Protein AF-A0A1E7NG57-F1 (afdb_monomer_lite)

Organism: Kitasatospora aureofaciens (NCBI:txid1894)

Radius of gyration: 32.43 Å; chains: 1; bounding box: 89×63×82 Å

pLDDT: mean 74.02, std 27.01, range [27.11, 98.56]

Secondary structure (DSSP, 8-state):
-PPPPPPHHHHHHHHHHHHHHH-HHHHHHTT--TT--PPPP-SHHHHHHHHHHHHHHHHHHHSSPPPS-HHHHHHHHHHHHHHHHHHHHHHTT-GGG---SSS-HHHHHHHGGGSS--SSHHHHHHHHHHHHTHHHHHHHHHHHHHHHHHTT-PPP-PPPPP--TT-PPP------------------PPP--------TT-PPPPPPP---------PPPPPPPPPPP---------------

Structure (mmCIF, N/CA/C/O backbone):
data_AF-A0A1E7NG57-F1
#
_entry.id   AF-A0A1E7NG57-F1
#
loop_
_atom_site.group_PDB
_atom_site.id
_atom_site.type_symbol
_atom_site.label_atom_id
_atom_site.label_alt_id
_atom_site.label_comp_id
_atom_site.label_asym_id
_atom_site.label_entity_id
_atom_site.label_seq_id
_atom_site.pdbx_PDB_ins_code
_atom_site.Cartn_x
_atom_site.Cartn_y
_atom_site.Cartn_z
_atom_site.occupancy
_atom_site.B_iso_or_equiv
_atom_site.auth_seq_id
_atom_site.auth_comp_id
_atom_site.auth_asym_id
_atom_site.auth_atom_id
_atom_site.pdbx_PDB_model_num
ATOM 1 N N . MET A 1 1 ? 17.136 -19.757 23.254 1.00 36.84 1 MET A N 1
ATOM 2 C CA . MET A 1 1 ? 17.395 -18.359 23.660 1.00 36.84 1 MET A CA 1
ATOM 3 C C . MET A 1 1 ? 16.050 -17.693 23.883 1.00 36.84 1 MET A C 1
ATOM 5 O O . MET A 1 1 ? 15.172 -17.974 23.075 1.00 36.84 1 MET A O 1
ATOM 9 N N . PRO A 1 2 ? 15.851 -16.876 24.930 1.00 46.53 2 PRO A N 1
ATOM 10 C CA . PRO A 1 2 ? 14.725 -15.948 24.941 1.00 46.53 2 PRO A CA 1
ATOM 11 C C . PRO A 1 2 ? 14.907 -14.962 23.779 1.00 46.53 2 PRO A C 1
ATOM 13 O O . PRO A 1 2 ? 16.015 -14.471 23.562 1.00 46.53 2 PRO A O 1
ATOM 16 N N . GLU A 1 3 ? 13.855 -14.721 23.003 1.00 55.44 3 GLU A N 1
ATOM 17 C CA . GLU A 1 3 ? 13.887 -13.723 21.935 1.00 55.44 3 GLU A CA 1
ATOM 18 C C . GLU A 1 3 ? 13.719 -12.335 22.564 1.00 55.44 3 GLU A C 1
ATOM 20 O O . GLU A 1 3 ? 12.750 -12.087 23.283 1.00 55.44 3 GLU A O 1
ATOM 25 N N . THR A 1 4 ? 14.692 -11.445 22.359 1.00 61.69 4 THR A N 1
ATOM 26 C CA . THR A 1 4 ? 14.635 -10.082 22.902 1.00 61.69 4 THR A CA 1
ATOM 27 C C . THR A 1 4 ? 13.437 -9.347 22.290 1.00 61.69 4 THR A C 1
ATOM 29 O O . THR A 1 4 ? 13.354 -9.294 21.059 1.00 61.69 4 THR A O 1
ATOM 32 N N . PRO A 1 5 ? 12.527 -8.754 23.089 1.00 72.00 5 PRO A N 1
ATOM 33 C CA . PRO A 1 5 ? 11.395 -8.011 22.547 1.00 72.00 5 PRO A CA 1
ATOM 34 C C . PRO A 1 5 ? 11.899 -6.866 21.662 1.00 72.00 5 PRO A C 1
ATOM 36 O O . PRO A 1 5 ? 12.771 -6.089 22.056 1.00 72.00 5 PRO A O 1
ATOM 39 N N . LYS A 1 6 ? 11.371 -6.790 20.437 1.00 86.44 6 LYS A N 1
ATOM 40 C CA . LYS A 1 6 ? 11.762 -5.779 19.448 1.00 86.44 6 LYS A CA 1
ATOM 41 C C . LYS A 1 6 ? 11.288 -4.406 19.911 1.00 86.44 6 LYS A C 1
ATOM 43 O O . LYS A 1 6 ? 10.140 -4.270 20.314 1.00 86.44 6 LYS A O 1
ATOM 48 N N . SER A 1 7 ? 12.135 -3.382 19.821 1.00 92.62 7 SER A N 1
ATOM 49 C CA . SER A 1 7 ? 11.694 -2.022 20.144 1.00 92.62 7 SER A CA 1
ATOM 50 C C . SER A 1 7 ? 10.698 -1.490 19.094 1.00 92.62 7 SER A C 1
ATOM 52 O O . SER A 1 7 ? 10.723 -1.950 17.945 1.00 92.62 7 SER A O 1
ATOM 54 N N . PRO A 1 8 ? 9.834 -0.518 19.440 1.00 94.56 8 PRO A N 1
ATOM 55 C CA . PRO A 1 8 ? 8.922 0.129 18.495 1.00 94.56 8 PRO A CA 1
ATOM 56 C C . PRO A 1 8 ? 9.577 0.592 17.183 1.00 94.56 8 PRO A C 1
ATOM 58 O O . PRO A 1 8 ? 9.036 0.311 16.112 1.00 94.56 8 PRO A O 1
ATOM 61 N N . ARG A 1 9 ? 10.771 1.203 17.231 1.00 95.00 9 ARG A N 1
ATOM 62 C CA . ARG A 1 9 ? 11.556 1.555 16.031 1.00 95.00 9 ARG A CA 1
ATOM 63 C C . ARG A 1 9 ? 11.904 0.328 15.190 1.00 95.00 9 ARG A C 1
ATOM 65 O O . ARG A 1 9 ? 11.706 0.351 13.979 1.00 95.00 9 ARG A O 1
ATOM 72 N N . ARG A 1 10 ? 12.340 -0.777 15.806 1.00 95.38 10 ARG A N 1
ATOM 73 C CA . ARG A 1 10 ? 12.642 -2.016 15.066 1.00 95.38 10 ARG A CA 1
ATOM 74 C C . ARG A 1 10 ? 11.394 -2.647 14.439 1.00 95.38 10 ARG A C 1
ATOM 76 O O . ARG A 1 10 ? 11.483 -3.240 13.367 1.00 95.38 10 ARG A O 1
ATOM 83 N N . ILE A 1 11 ? 10.233 -2.503 15.076 1.00 96.31 11 ILE A N 1
ATOM 84 C CA . ILE A 1 11 ? 8.942 -2.935 14.517 1.00 96.31 11 ILE A CA 1
ATOM 85 C C . ILE A 1 11 ? 8.537 -2.050 13.329 1.00 96.31 11 ILE A C 1
ATOM 87 O O . ILE A 1 11 ? 8.014 -2.573 12.344 1.00 96.31 11 ILE A O 1
ATOM 91 N N . ALA A 1 12 ? 8.833 -0.746 13.374 1.00 96.69 12 ALA A N 1
ATOM 92 C CA . ALA A 1 12 ? 8.658 0.157 12.238 1.00 96.69 12 ALA A CA 1
ATOM 93 C C . ALA A 1 12 ? 9.575 -0.218 11.053 1.00 96.69 12 ALA A C 1
ATOM 95 O O . ALA A 1 12 ? 9.091 -0.299 9.923 1.00 96.69 12 ALA A O 1
ATOM 96 N N . ASP A 1 13 ? 10.853 -0.540 11.299 1.00 96.25 13 ASP A N 1
ATOM 97 C CA . ASP A 1 13 ? 11.772 -1.050 10.265 1.00 96.25 13 ASP A CA 1
ATOM 98 C C . ASP A 1 13 ? 11.229 -2.339 9.618 1.00 96.25 13 ASP A C 1
ATOM 100 O O . ASP A 1 13 ? 11.077 -2.426 8.398 1.00 96.25 13 ASP A O 1
ATOM 104 N N . ASP A 1 14 ? 10.887 -3.341 10.442 1.00 96.50 14 ASP A N 1
ATOM 105 C CA . ASP A 1 14 ? 10.343 -4.632 9.993 1.00 96.50 14 ASP A CA 1
ATOM 106 C C . ASP A 1 14 ? 9.002 -4.468 9.248 1.00 96.50 14 ASP A C 1
ATOM 108 O O . ASP A 1 14 ? 8.642 -5.293 8.404 1.00 96.50 14 ASP A O 1
ATOM 112 N N . HIS A 1 15 ? 8.227 -3.425 9.554 1.00 97.38 15 HIS A N 1
ATOM 113 C CA . HIS A 1 15 ? 7.019 -3.061 8.815 1.00 97.38 15 HIS A CA 1
ATOM 114 C C . HIS A 1 15 ? 7.346 -2.486 7.431 1.00 97.38 15 HIS A C 1
ATOM 116 O O . HIS A 1 15 ? 6.813 -2.980 6.438 1.00 97.38 15 HIS A O 1
ATOM 122 N N . VAL A 1 16 ? 8.260 -1.512 7.333 1.00 96.75 16 VAL A N 1
ATOM 123 C CA . VAL A 1 16 ? 8.662 -0.916 6.045 1.00 96.75 16 VAL A CA 1
ATOM 124 C C . VAL A 1 16 ? 9.247 -1.972 5.101 1.00 96.75 16 VAL A C 1
ATOM 126 O O . VAL A 1 16 ? 8.903 -1.979 3.919 1.00 96.75 16 VAL A O 1
ATOM 129 N N . VAL A 1 17 ? 10.049 -2.914 5.613 1.00 96.19 17 VAL A N 1
ATOM 130 C CA . VAL A 1 17 ? 10.576 -4.044 4.822 1.00 96.19 17 VAL A CA 1
ATOM 131 C C . VAL A 1 17 ? 9.444 -4.929 4.278 1.00 96.19 17 VAL A C 1
ATOM 133 O O . VAL A 1 17 ? 9.443 -5.259 3.091 1.00 96.19 17 VAL A O 1
ATOM 136 N N . ARG A 1 18 ? 8.444 -5.277 5.102 1.00 97.19 18 ARG A N 1
ATOM 137 C CA . ARG A 1 18 ? 7.284 -6.080 4.662 1.00 97.19 18 ARG A CA 1
ATOM 138 C C . ARG A 1 18 ? 6.418 -5.346 3.633 1.00 97.19 18 ARG A C 1
ATOM 140 O O . ARG A 1 18 ? 6.010 -5.954 2.647 1.00 97.19 18 ARG A O 1
ATOM 147 N N . VAL A 1 19 ? 6.187 -4.044 3.809 1.00 97.06 19 VAL A N 1
ATOM 148 C CA . VAL A 1 19 ? 5.445 -3.225 2.835 1.00 97.06 19 VAL A CA 1
ATOM 149 C C . VAL A 1 19 ? 6.212 -3.093 1.515 1.00 97.06 19 VAL A C 1
ATOM 151 O O . VAL A 1 19 ? 5.601 -3.204 0.456 1.00 97.06 19 VAL A O 1
ATOM 154 N N . ALA A 1 20 ? 7.537 -2.919 1.539 1.00 95.88 20 ALA A N 1
ATOM 155 C CA . ALA A 1 20 ? 8.352 -2.869 0.321 1.00 95.88 20 ALA A CA 1
ATOM 156 C C . ALA A 1 20 ? 8.339 -4.200 -0.455 1.00 95.88 20 ALA A C 1
ATOM 158 O O . ALA A 1 20 ? 8.288 -4.191 -1.684 1.00 95.88 20 ALA A O 1
ATOM 159 N N . ALA A 1 21 ? 8.311 -5.342 0.241 1.00 95.12 21 ALA A N 1
ATOM 160 C CA . ALA A 1 21 ? 8.184 -6.652 -0.396 1.00 95.12 21 ALA A CA 1
ATOM 161 C C . ALA A 1 21 ? 6.841 -6.833 -1.142 1.00 95.12 21 ALA A C 1
ATOM 163 O O . ALA A 1 21 ? 6.819 -7.472 -2.200 1.00 95.12 21 ALA A O 1
ATOM 164 N N . LEU A 1 22 ? 5.745 -6.254 -0.624 1.00 95.75 22 LEU A N 1
ATOM 165 C CA . LEU A 1 22 ? 4.392 -6.339 -1.200 1.00 95.75 22 LEU A CA 1
ATOM 166 C C . LEU A 1 22 ? 4.051 -5.237 -2.222 1.00 95.75 22 LEU A C 1
ATOM 168 O O . LEU A 1 22 ? 3.327 -5.514 -3.176 1.00 95.75 22 LEU A O 1
ATOM 172 N N . ASP A 1 23 ? 4.551 -4.007 -2.056 1.00 94.50 23 ASP A N 1
ATOM 173 C CA . ASP A 1 23 ? 4.327 -2.877 -2.974 1.00 94.50 23 ASP A CA 1
ATOM 174 C C . ASP A 1 23 ? 5.617 -2.520 -3.745 1.00 94.50 23 ASP A C 1
ATOM 176 O O . ASP A 1 23 ? 6.396 -1.668 -3.297 1.00 94.50 23 ASP A O 1
ATOM 180 N N . PRO A 1 24 ? 5.821 -3.087 -4.953 1.00 93.19 24 PRO A N 1
ATOM 181 C CA . PRO A 1 24 ? 6.915 -2.744 -5.859 1.00 93.19 24 PRO A CA 1
ATOM 182 C C . PRO A 1 24 ? 7.071 -1.253 -6.182 1.00 93.19 24 PRO A C 1
ATOM 184 O O . PRO A 1 24 ? 8.156 -0.855 -6.598 1.00 93.19 24 PRO A O 1
ATOM 187 N N . ALA A 1 25 ? 6.034 -0.415 -6.042 1.00 92.00 25 ALA A N 1
ATOM 188 C CA . ALA A 1 25 ? 6.168 1.035 -6.224 1.00 92.00 25 ALA A CA 1
ATOM 189 C C . ALA A 1 25 ? 6.690 1.730 -4.956 1.00 92.00 25 ALA A C 1
ATOM 191 O O . ALA A 1 25 ? 7.335 2.776 -5.049 1.00 92.00 25 ALA A O 1
ATOM 192 N N . THR A 1 26 ? 6.465 1.144 -3.778 1.00 93.31 26 THR A N 1
ATOM 193 C CA . THR A 1 26 ? 7.124 1.559 -2.534 1.00 93.31 26 THR A CA 1
ATOM 194 C C . THR A 1 26 ? 8.565 1.054 -2.472 1.00 93.31 26 THR A C 1
ATOM 196 O O . THR A 1 26 ? 9.425 1.838 -2.085 1.00 93.31 26 THR A O 1
ATOM 199 N N . SER A 1 27 ? 8.863 -0.158 -2.960 1.00 94.56 27 SER A N 1
ATOM 200 C CA . SER A 1 27 ? 10.248 -0.637 -3.118 1.00 94.56 27 SER A CA 1
ATOM 201 C C . SER A 1 27 ? 11.085 0.329 -3.968 1.00 94.56 27 SER A C 1
ATOM 203 O O . SER A 1 27 ? 12.045 0.916 -3.469 1.00 94.56 27 SER A O 1
ATOM 205 N N . THR A 1 28 ? 10.660 0.609 -5.209 1.00 93.12 28 THR A N 1
ATOM 206 C CA . THR A 1 28 ? 11.375 1.536 -6.109 1.00 93.12 28 THR A CA 1
ATOM 207 C C . THR A 1 28 ? 11.500 2.947 -5.524 1.00 93.12 28 THR A C 1
ATOM 209 O O . THR A 1 28 ? 12.560 3.558 -5.624 1.00 93.12 28 THR A O 1
ATOM 212 N N . ARG A 1 29 ? 10.462 3.461 -4.847 1.00 90.75 29 ARG A N 1
ATOM 213 C CA . ARG A 1 29 ? 10.487 4.777 -4.175 1.00 90.75 29 ARG A CA 1
ATOM 214 C C . ARG A 1 29 ? 11.495 4.859 -3.018 1.00 90.75 29 ARG A C 1
ATOM 216 O O . ARG A 1 29 ? 11.929 5.957 -2.684 1.00 90.75 29 ARG A O 1
ATOM 223 N N . LEU A 1 30 ? 11.849 3.729 -2.409 1.00 93.31 30 LEU A N 1
ATOM 224 C CA . LEU A 1 30 ? 12.870 3.621 -1.361 1.00 93.31 30 LEU A CA 1
ATOM 225 C C . LEU A 1 30 ? 14.264 3.263 -1.916 1.00 93.31 30 LEU A C 1
ATOM 227 O O . LEU A 1 30 ? 15.195 3.091 -1.136 1.00 93.31 30 LEU A O 1
ATOM 231 N N . GLY A 1 31 ? 14.420 3.131 -3.240 1.00 92.06 31 GLY A N 1
ATOM 232 C CA . GLY A 1 31 ? 15.659 2.655 -3.867 1.00 92.06 31 GLY A CA 1
ATOM 233 C C . GLY A 1 31 ? 15.932 1.159 -3.658 1.00 92.06 31 GLY A C 1
ATOM 234 O O . GLY A 1 31 ? 17.041 0.697 -3.912 1.00 92.06 31 GLY A O 1
ATOM 235 N N . LEU A 1 32 ? 14.936 0.401 -3.190 1.00 91.31 32 LEU A N 1
ATOM 236 C CA . LEU A 1 32 ? 15.030 -1.034 -2.938 1.00 91.31 32 LEU A CA 1
ATOM 237 C C . LEU A 1 32 ? 14.636 -1.815 -4.196 1.00 91.31 32 LEU A C 1
ATOM 239 O O . LEU A 1 32 ? 13.636 -1.488 -4.842 1.00 91.31 32 LEU A O 1
ATOM 243 N N . HIS A 1 33 ? 15.390 -2.871 -4.500 1.00 87.56 33 HIS A N 1
ATOM 244 C CA . HIS A 1 33 ? 15.164 -3.773 -5.635 1.00 87.56 33 HIS A CA 1
ATOM 245 C C . HIS A 1 3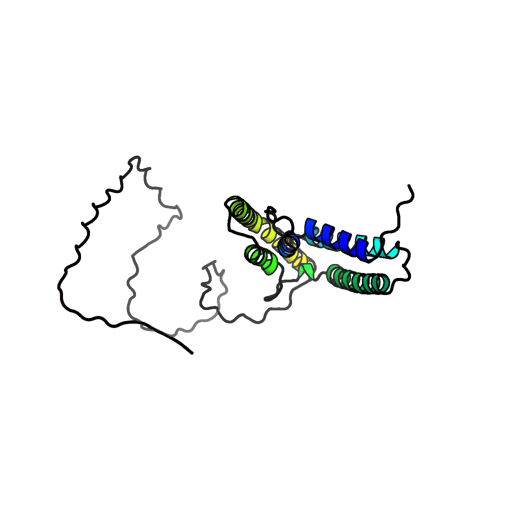3 ? 14.964 -3.044 -6.982 1.00 87.56 33 HIS A C 1
ATOM 247 O O . HIS A 1 33 ? 13.883 -3.120 -7.576 1.00 87.56 33 HIS A O 1
ATOM 253 N N . PRO A 1 34 ? 15.976 -2.306 -7.488 1.00 84.88 34 PRO A N 1
ATOM 254 C CA . PRO A 1 34 ? 15.920 -1.683 -8.817 1.00 84.88 34 PRO A CA 1
ATOM 255 C C . PRO A 1 34 ? 15.693 -2.695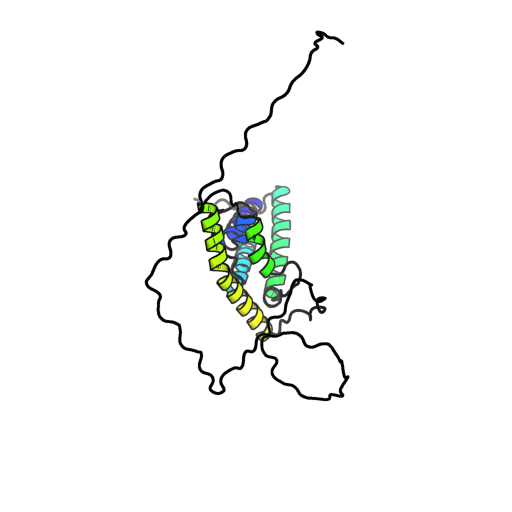 -9.958 1.00 84.88 34 PRO A C 1
ATOM 257 O O . PRO A 1 34 ? 15.213 -2.312 -11.023 1.00 84.88 34 PRO A O 1
ATOM 260 N N . GLU A 1 35 ? 16.010 -3.971 -9.729 1.00 89.69 35 GLU A N 1
ATOM 261 C CA . GLU A 1 35 ? 15.763 -5.107 -10.619 1.00 89.69 35 GLU A CA 1
ATOM 262 C C . GLU A 1 35 ? 14.310 -5.622 -10.626 1.00 89.69 35 GLU A C 1
ATOM 264 O O . GLU A 1 35 ? 13.958 -6.404 -11.507 1.00 89.69 35 GLU A O 1
ATOM 269 N N . ASP A 1 36 ? 13.464 -5.210 -9.673 1.00 91.56 36 ASP A N 1
ATOM 270 C CA . ASP A 1 36 ? 12.084 -5.698 -9.562 1.00 91.56 36 ASP A CA 1
ATOM 271 C C . ASP A 1 36 ? 11.254 -5.278 -10.790 1.00 91.56 36 ASP A C 1
ATOM 273 O O . ASP A 1 36 ? 11.111 -4.087 -11.097 1.00 91.56 36 ASP A O 1
ATOM 277 N N . ASP A 1 37 ? 10.679 -6.255 -11.492 1.00 94.50 37 ASP A N 1
ATOM 278 C CA . ASP A 1 37 ? 9.828 -6.040 -12.664 1.00 94.50 37 ASP A CA 1
ATOM 279 C C . ASP A 1 37 ? 8.323 -6.141 -12.344 1.00 94.50 37 ASP A C 1
ATOM 281 O O . ASP A 1 37 ? 7.481 -5.943 -13.221 1.00 94.50 37 ASP A O 1
ATOM 285 N N . ARG A 1 38 ? 7.942 -6.383 -11.084 1.00 95.75 38 ARG A N 1
ATOM 286 C CA . ARG A 1 38 ? 6.536 -6.487 -10.671 1.00 95.75 38 ARG A CA 1
ATOM 287 C C . ARG A 1 38 ? 5.822 -5.131 -10.718 1.00 95.75 38 ARG A C 1
ATOM 289 O O . ARG A 1 38 ? 6.398 -4.063 -10.492 1.00 95.75 38 ARG A O 1
ATOM 296 N N . GLN A 1 39 ? 4.512 -5.168 -10.941 1.00 95.81 39 GLN A N 1
ATOM 297 C CA . GLN A 1 39 ? 3.621 -4.035 -10.666 1.00 95.81 39 GLN A CA 1
ATOM 298 C C . GLN A 1 39 ? 2.982 -4.190 -9.277 1.00 95.81 39 GLN A C 1
ATOM 300 O O . GLN A 1 39 ? 2.855 -5.323 -8.812 1.00 95.81 39 GLN A O 1
ATOM 305 N N . PRO A 1 40 ? 2.557 -3.095 -8.615 1.00 94.88 40 PRO A N 1
ATOM 306 C CA . PRO A 1 40 ? 1.712 -3.183 -7.429 1.00 94.88 40 PRO A CA 1
ATOM 307 C C . PRO A 1 40 ? 0.448 -3.976 -7.742 1.00 94.88 40 PRO A C 1
ATOM 309 O O . PRO A 1 40 ? -0.225 -3.682 -8.736 1.00 94.88 40 PRO A O 1
ATOM 312 N N . ASP A 1 41 ? 0.117 -4.950 -6.897 1.00 96.69 41 ASP A N 1
ATOM 313 C CA . ASP A 1 41 ? -1.174 -5.611 -7.010 1.00 96.69 41 ASP A CA 1
ATOM 314 C C . ASP A 1 41 ? -2.283 -4.653 -6.558 1.00 96.69 41 ASP A C 1
ATOM 316 O O . ASP A 1 41 ? -2.180 -3.981 -5.531 1.00 96.69 41 ASP A O 1
ATOM 320 N N . LEU A 1 42 ? -3.323 -4.565 -7.381 1.00 97.00 42 LEU A N 1
ATOM 321 C CA . LEU A 1 42 ? -4.504 -3.732 -7.178 1.00 97.00 42 LEU A CA 1
ATOM 322 C C . LEU A 1 42 ? -5.789 -4.577 -7.098 1.00 97.00 42 LEU A C 1
ATOM 324 O O . LEU A 1 42 ? -6.888 -4.019 -7.170 1.00 97.00 42 LEU A O 1
ATOM 328 N N . SER A 1 43 ? -5.657 -5.905 -7.011 1.00 97.81 43 SER A N 1
ATOM 329 C CA . SER A 1 43 ? -6.727 -6.849 -6.678 1.00 97.81 43 SER A CA 1
ATOM 330 C C . SER A 1 43 ? -7.220 -6.662 -5.228 1.00 97.81 43 SER A C 1
ATOM 332 O O . SER A 1 43 ? -6.527 -6.020 -4.432 1.00 97.81 43 SER A O 1
ATOM 334 N N . PRO A 1 44 ? -8.386 -7.224 -4.848 1.00 97.50 44 PRO A N 1
ATOM 335 C CA . PRO A 1 44 ? -8.838 -7.221 -3.457 1.00 97.50 44 PRO A CA 1
ATOM 336 C C . PRO A 1 44 ? -7.818 -7.887 -2.523 1.00 97.50 44 PRO A C 1
ATOM 338 O O . PRO A 1 44 ? -7.503 -7.329 -1.474 1.00 97.50 44 PRO A O 1
ATOM 341 N N . ASP A 1 45 ? -7.233 -9.008 -2.956 1.00 97.75 45 ASP A N 1
ATOM 342 C CA . ASP A 1 45 ? -6.219 -9.769 -2.215 1.00 97.75 45 ASP A CA 1
ATOM 343 C C . ASP A 1 45 ? -4.936 -8.948 -1.995 1.00 97.75 45 ASP A C 1
ATOM 345 O O . ASP A 1 45 ? -4.346 -8.986 -0.917 1.00 97.75 45 ASP A O 1
ATOM 349 N N . GLY A 1 46 ? -4.529 -8.144 -2.984 1.00 97.25 46 GLY A N 1
ATOM 350 C CA . GLY A 1 46 ? -3.383 -7.235 -2.883 1.00 97.25 46 GLY A CA 1
ATOM 351 C C . GLY A 1 46 ? -3.589 -6.105 -1.868 1.00 97.25 46 GLY A C 1
ATOM 352 O O . GLY A 1 46 ? -2.653 -5.733 -1.156 1.00 97.25 46 GLY A O 1
ATOM 353 N N . PHE A 1 47 ? -4.817 -5.587 -1.745 1.00 97.56 47 PHE A N 1
ATOM 354 C CA . PHE A 1 47 ? -5.171 -4.645 -0.676 1.00 97.56 47 PHE A CA 1
ATOM 355 C C . PHE A 1 47 ? -5.245 -5.341 0.694 1.00 97.56 47 PHE A C 1
ATOM 357 O O . PHE A 1 47 ? -4.715 -4.813 1.671 1.00 97.56 47 PHE A O 1
ATOM 364 N N . GLU A 1 48 ? -5.838 -6.535 0.768 1.00 98.19 48 GLU A N 1
ATOM 365 C CA . GLU A 1 48 ? -5.939 -7.316 2.008 1.00 98.19 48 GLU A CA 1
ATOM 366 C C . GLU A 1 48 ? -4.562 -7.738 2.544 1.00 98.19 48 GLU A C 1
ATOM 368 O O . GLU A 1 48 ? -4.328 -7.672 3.747 1.00 98.19 48 GLU A O 1
ATOM 373 N N . ALA A 1 49 ? -3.607 -8.086 1.675 1.00 98.31 49 ALA A N 1
ATOM 374 C CA . ALA A 1 49 ? -2.239 -8.426 2.071 1.00 98.31 49 ALA A CA 1
ATOM 375 C C . ALA A 1 49 ? -1.496 -7.248 2.733 1.00 98.31 49 ALA A C 1
ATOM 377 O O . ALA A 1 49 ? -0.739 -7.445 3.687 1.00 98.31 49 ALA A O 1
ATOM 378 N N . LEU A 1 50 ? -1.727 -6.015 2.265 1.00 97.81 50 LEU A N 1
ATOM 379 C CA . LEU A 1 50 ? -1.179 -4.805 2.891 1.00 97.81 50 LEU A CA 1
ATOM 380 C C . LEU A 1 50 ? -1.858 -4.514 4.239 1.00 97.81 50 LEU A C 1
ATOM 382 O O . LEU A 1 50 ? -1.166 -4.235 5.222 1.00 97.81 50 LEU A O 1
ATOM 386 N N . ALA A 1 51 ? -3.186 -4.649 4.312 1.00 98.44 51 ALA A N 1
ATOM 387 C CA . ALA A 1 51 ? -3.934 -4.523 5.562 1.00 98.44 51 ALA A CA 1
ATOM 388 C C . ALA A 1 51 ? -3.495 -5.573 6.599 1.00 98.44 51 ALA A C 1
ATOM 390 O O . ALA A 1 51 ? -3.300 -5.251 7.769 1.00 98.44 51 ALA A O 1
ATOM 391 N N . GLU A 1 52 ? -3.238 -6.810 6.182 1.00 98.56 52 GLU A N 1
ATOM 392 C CA . GLU A 1 52 ? -2.749 -7.869 7.061 1.00 98.56 52 GLU A CA 1
ATOM 393 C C . GLU A 1 52 ? -1.339 -7.573 7.603 1.00 98.56 52 GLU A C 1
ATOM 395 O O . GLU A 1 52 ? -1.095 -7.738 8.799 1.00 98.56 52 GLU A O 1
ATOM 400 N N . VAL A 1 53 ? -0.428 -7.019 6.791 1.00 98.50 53 VAL A N 1
ATOM 401 C CA . VAL A 1 53 ? 0.869 -6.523 7.294 1.00 98.50 53 VAL A CA 1
ATOM 402 C C . VAL A 1 53 ? 0.686 -5.389 8.313 1.00 98.50 53 VAL A C 1
ATOM 404 O O . VAL A 1 53 ? 1.427 -5.339 9.302 1.00 98.50 53 VAL A O 1
ATOM 407 N N . ALA A 1 54 ? -0.304 -4.507 8.141 1.00 98.38 54 ALA A N 1
ATOM 408 C CA . ALA A 1 54 ? -0.643 -3.491 9.139 1.00 98.38 54 ALA A CA 1
ATOM 409 C C . ALA A 1 54 ? -1.193 -4.113 10.441 1.00 98.38 54 ALA A C 1
ATOM 411 O O . ALA A 1 54 ? -0.688 -3.782 11.519 1.00 98.38 54 ALA A O 1
ATOM 412 N N . ARG A 1 55 ? -2.131 -5.074 10.362 1.00 98.56 55 ARG A N 1
ATOM 413 C CA . ARG A 1 55 ? -2.673 -5.811 11.525 1.00 98.56 55 ARG A CA 1
ATOM 414 C C . ARG A 1 55 ? -1.564 -6.522 12.307 1.00 98.56 55 ARG A C 1
ATOM 416 O O . ARG A 1 55 ? -1.402 -6.262 13.496 1.00 98.56 55 ARG A O 1
ATOM 423 N N . GLN A 1 56 ? -0.718 -7.305 11.634 1.00 98.12 56 GLN A N 1
ATOM 424 C CA . GLN A 1 56 ? 0.433 -7.984 12.251 1.00 98.12 56 GLN A CA 1
ATOM 425 C C . GLN A 1 56 ? 1.431 -7.019 12.903 1.00 98.12 56 GLN A C 1
ATOM 427 O O . GLN A 1 56 ? 2.102 -7.371 13.874 1.00 98.12 56 GLN A O 1
ATOM 432 N N . THR A 1 57 ? 1.570 -5.805 12.365 1.00 97.94 57 THR A N 1
ATOM 433 C CA . THR A 1 57 ? 2.461 -4.783 12.934 1.00 97.94 57 THR A CA 1
ATOM 434 C C . THR A 1 57 ? 1.875 -4.171 14.205 1.00 97.94 57 THR A C 1
ATOM 436 O O . THR A 1 57 ? 2.616 -3.989 15.170 1.00 97.94 57 THR A O 1
ATOM 439 N N . LEU A 1 58 ? 0.560 -3.927 14.251 1.00 97.50 58 LEU A N 1
ATOM 440 C CA . LEU A 1 58 ? -0.123 -3.538 15.488 1.00 97.50 58 LEU A CA 1
ATOM 441 C C . LEU A 1 58 ? -0.023 -4.637 16.552 1.00 97.50 58 LEU A C 1
ATOM 443 O O . LEU A 1 58 ? 0.390 -4.338 17.666 1.00 97.50 58 LEU A O 1
ATOM 447 N N . THR A 1 59 ? -0.273 -5.906 16.207 1.00 96.56 59 THR A N 1
ATOM 448 C CA . THR A 1 59 ? -0.137 -7.024 17.159 1.00 96.56 59 THR A CA 1
ATOM 449 C C . THR A 1 59 ? 1.274 -7.117 17.748 1.00 96.56 59 THR A C 1
ATOM 451 O O . THR A 1 59 ? 1.419 -7.244 18.962 1.00 96.56 59 THR A O 1
ATOM 454 N N . ALA A 1 60 ? 2.324 -6.987 16.928 1.00 94.69 60 ALA A N 1
ATOM 455 C CA . ALA A 1 60 ? 3.703 -6.963 17.424 1.00 94.69 60 ALA A CA 1
ATOM 456 C C . ALA A 1 60 ? 3.950 -5.788 18.394 1.00 94.69 60 ALA A C 1
ATOM 458 O O . ALA A 1 60 ? 4.585 -5.960 19.440 1.00 94.69 60 ALA A O 1
ATOM 459 N N . LEU A 1 61 ? 3.408 -4.609 18.074 1.00 94.44 61 LEU A N 1
ATOM 460 C CA . LEU A 1 61 ? 3.505 -3.402 18.894 1.00 94.44 61 LEU A CA 1
ATOM 461 C C . LEU A 1 61 ? 2.700 -3.500 20.206 1.00 94.44 61 LEU A C 1
ATOM 463 O O . LEU A 1 61 ? 3.110 -2.920 21.205 1.00 94.44 61 LEU A O 1
ATOM 467 N N . ASP A 1 62 ? 1.595 -4.250 20.223 1.00 91.94 62 ASP A N 1
ATOM 468 C CA . ASP A 1 62 ? 0.807 -4.561 21.425 1.00 91.94 62 ASP A CA 1
ATOM 469 C C . ASP A 1 62 ? 1.508 -5.568 22.348 1.00 91.94 62 ASP A C 1
ATOM 471 O O . ASP A 1 62 ? 1.424 -5.450 23.567 1.00 91.94 62 ASP A O 1
ATOM 475 N N . THR A 1 63 ? 2.243 -6.536 21.789 1.00 89.56 63 THR A N 1
ATOM 476 C CA . THR A 1 63 ? 3.031 -7.505 22.580 1.00 89.56 63 THR A CA 1
ATOM 477 C C . THR A 1 63 ? 4.363 -6.957 23.102 1.00 89.56 63 THR A C 1
ATOM 479 O O . THR A 1 63 ? 5.052 -7.631 23.868 1.00 89.56 63 THR A O 1
ATOM 482 N N . THR A 1 64 ? 4.755 -5.753 22.686 1.00 86.44 64 THR A N 1
ATOM 483 C CA . THR A 1 64 ? 6.055 -5.164 23.022 1.00 86.44 64 THR A CA 1
ATOM 484 C C . THR A 1 64 ? 6.006 -4.439 24.359 1.00 86.44 64 THR A C 1
ATOM 486 O O . THR A 1 64 ? 5.244 -3.491 24.541 1.00 86.44 64 THR A O 1
ATOM 489 N N . ALA A 1 65 ? 6.874 -4.842 25.290 1.00 78.44 65 ALA A N 1
ATOM 490 C CA . ALA A 1 65 ? 7.108 -4.084 26.512 1.00 78.44 65 ALA A CA 1
ATOM 491 C C . ALA A 1 65 ? 7.644 -2.686 26.161 1.00 78.44 65 ALA A C 1
ATOM 493 O O . ALA A 1 65 ? 8.667 -2.560 25.484 1.00 78.44 65 ALA A O 1
ATOM 494 N N . LEU A 1 66 ? 6.951 -1.640 26.617 1.00 71.50 66 LEU A N 1
ATOM 495 C CA . LEU A 1 66 ? 7.372 -0.261 26.382 1.00 71.50 66 LEU A CA 1
ATOM 496 C C . LEU A 1 66 ? 8.703 0.012 27.092 1.00 71.50 66 LEU A C 1
ATOM 498 O O . LEU A 1 66 ? 8.831 -0.181 28.300 1.00 71.50 66 LEU A O 1
ATOM 502 N N . VAL A 1 67 ? 9.685 0.473 26.320 1.00 78.75 67 VAL A N 1
ATOM 503 C CA . VAL A 1 67 ? 10.962 0.979 26.829 1.00 78.75 67 VAL A CA 1
ATOM 504 C C . VAL A 1 67 ? 10.751 2.416 27.303 1.00 78.75 67 VAL A C 1
ATOM 506 O O . VAL A 1 67 ? 10.088 3.190 26.615 1.00 78.75 67 VAL A O 1
ATOM 509 N N . ASP A 1 68 ? 11.356 2.789 28.431 1.00 84.56 68 ASP A N 1
ATOM 510 C CA . ASP A 1 68 ? 11.375 4.169 28.943 1.00 84.56 68 ASP A CA 1
ATOM 511 C C . ASP A 1 68 ? 12.390 5.048 28.168 1.00 84.56 68 ASP A C 1
ATOM 513 O O . ASP A 1 68 ? 13.297 5.663 28.724 1.00 84.56 68 ASP A O 1
ATOM 517 N N . ASP A 1 69 ? 12.270 5.038 26.836 1.00 92.56 69 ASP A N 1
ATOM 518 C CA . ASP A 1 69 ? 12.937 5.942 25.894 1.00 92.56 69 ASP A CA 1
ATOM 519 C C . ASP A 1 69 ? 11.839 6.775 25.209 1.00 92.56 69 ASP A C 1
ATOM 521 O O . ASP A 1 69 ? 11.036 6.208 24.457 1.00 92.56 69 ASP A O 1
ATOM 525 N N . PRO A 1 70 ? 11.791 8.108 25.408 1.00 94.44 70 PRO A N 1
ATOM 526 C CA . PRO A 1 70 ? 10.826 8.980 24.745 1.00 94.44 70 PRO A CA 1
ATOM 527 C C . PRO A 1 70 ? 10.750 8.791 23.222 1.00 94.44 70 PRO A C 1
ATOM 529 O O . PRO A 1 70 ? 9.666 8.907 22.652 1.00 94.44 70 PRO A O 1
ATOM 532 N N . ALA A 1 71 ? 11.859 8.445 22.557 1.00 93.50 71 ALA A N 1
ATOM 533 C CA . ALA A 1 71 ? 11.877 8.201 21.116 1.00 93.50 71 ALA A CA 1
ATOM 534 C C . ALA A 1 71 ? 11.189 6.882 20.716 1.00 93.50 71 ALA A C 1
ATOM 536 O O . ALA A 1 71 ? 10.575 6.816 19.650 1.00 93.50 71 ALA A O 1
ATOM 537 N N . GLU A 1 72 ? 11.249 5.842 21.555 1.00 94.50 72 GLU A N 1
ATOM 538 C CA . GLU A 1 72 ? 10.493 4.599 21.344 1.00 94.50 72 GLU A CA 1
ATOM 539 C C . GLU A 1 72 ? 9.005 4.796 21.659 1.00 94.50 72 GLU A C 1
ATOM 541 O O . GLU A 1 72 ? 8.152 4.313 20.912 1.00 94.50 72 GLU A O 1
ATOM 546 N N . LEU A 1 73 ? 8.680 5.556 22.713 1.00 94.25 73 LEU A N 1
ATOM 547 C CA . LEU A 1 73 ? 7.299 5.891 23.078 1.00 94.25 73 LEU A CA 1
ATOM 548 C C . LEU A 1 73 ? 6.600 6.711 21.981 1.00 94.25 73 LEU A C 1
ATOM 550 O O . LEU A 1 73 ? 5.479 6.381 21.583 1.00 94.25 73 LEU A O 1
ATOM 554 N N . ASP A 1 74 ? 7.263 7.734 21.434 1.00 95.62 74 ASP A N 1
ATOM 555 C CA . ASP A 1 74 ? 6.722 8.512 20.315 1.00 95.62 74 ASP A CA 1
ATOM 556 C C . ASP A 1 74 ? 6.660 7.705 19.013 1.00 95.62 74 ASP A C 1
ATOM 558 O O . ASP A 1 74 ? 5.679 7.823 18.274 1.00 95.62 74 ASP A O 1
ATOM 562 N N . CYS A 1 75 ? 7.639 6.832 18.746 1.00 95.81 75 CYS A N 1
ATOM 563 C CA . CYS A 1 75 ? 7.583 5.919 17.605 1.00 95.81 75 CYS A CA 1
ATOM 564 C C . CYS A 1 75 ? 6.374 4.974 17.704 1.00 95.81 75 CYS A C 1
ATOM 566 O O . CYS A 1 75 ? 5.588 4.887 16.759 1.00 95.81 75 CYS A O 1
ATOM 568 N N . ALA A 1 76 ? 6.160 4.344 18.865 1.00 95.38 76 ALA A N 1
ATOM 569 C CA . ALA A 1 76 ? 5.002 3.490 19.125 1.00 95.38 76 ALA A CA 1
ATOM 570 C C . ALA A 1 76 ? 3.679 4.247 18.944 1.00 95.38 76 ALA A C 1
ATOM 572 O O . ALA A 1 76 ? 2.763 3.760 18.280 1.00 95.38 76 ALA A O 1
ATOM 573 N N . ARG A 1 77 ? 3.582 5.459 19.502 1.00 96.06 77 ARG A N 1
ATOM 574 C CA . ARG A 1 77 ? 2.394 6.317 19.422 1.00 96.06 77 ARG A CA 1
ATOM 575 C C . ARG A 1 77 ? 2.045 6.690 17.977 1.00 96.06 77 ARG A C 1
ATOM 577 O O . ARG A 1 77 ? 0.880 6.595 17.591 1.00 96.06 77 ARG A O 1
ATOM 584 N N . LEU A 1 78 ? 3.037 7.093 17.181 1.00 97.62 78 LEU A N 1
ATOM 585 C CA . LEU A 1 78 ? 2.848 7.506 15.786 1.00 97.62 78 LEU A CA 1
ATOM 586 C C . LEU A 1 78 ? 2.587 6.318 14.848 1.00 97.62 78 LEU A C 1
ATOM 588 O O . LEU A 1 78 ? 1.719 6.407 13.982 1.00 97.62 78 LEU A O 1
ATOM 592 N N . LEU A 1 79 ? 3.278 5.188 15.038 1.00 97.50 79 LEU A N 1
ATOM 593 C CA . LEU A 1 79 ? 3.036 3.968 14.261 1.00 97.50 79 LEU A CA 1
ATOM 594 C C . LEU A 1 79 ? 1.625 3.419 14.524 1.00 97.50 79 LEU A C 1
ATOM 596 O O . LEU A 1 79 ? 0.910 3.067 13.586 1.00 97.50 79 LEU A O 1
ATOM 600 N N . ARG A 1 80 ? 1.190 3.415 15.792 1.00 97.81 80 ARG A N 1
ATOM 601 C CA . ARG A 1 80 ? -0.163 3.004 16.189 1.00 97.81 80 ARG A CA 1
ATOM 602 C C . ARG A 1 80 ? -1.243 3.890 15.568 1.00 97.81 80 ARG A C 1
ATOM 604 O O . ARG A 1 80 ? -2.200 3.347 15.022 1.00 97.81 80 ARG A O 1
ATOM 611 N N . GLU A 1 81 ? -1.089 5.219 15.616 1.00 98.38 81 GLU A N 1
ATOM 612 C CA . GLU A 1 81 ? -1.986 6.175 14.933 1.00 98.38 81 GLU A CA 1
ATOM 613 C C . GLU A 1 81 ? -2.130 5.823 13.454 1.00 98.38 81 GLU A C 1
ATOM 615 O O . GLU A 1 81 ? -3.241 5.593 12.973 1.00 98.38 81 GLU A O 1
ATOM 620 N N . ARG A 1 82 ? -0.991 5.705 12.762 1.00 98.25 82 ARG A N 1
ATOM 621 C CA . ARG A 1 82 ? -0.938 5.503 11.317 1.00 98.25 82 ARG A CA 1
ATOM 622 C C . ARG A 1 82 ? -1.649 4.236 10.872 1.00 98.25 82 ARG A C 1
ATOM 624 O O . ARG A 1 82 ? -2.509 4.301 9.997 1.00 98.25 82 ARG A O 1
ATOM 631 N N . LEU A 1 83 ? -1.307 3.107 11.487 1.00 98.44 83 LEU A N 1
ATOM 632 C CA . LEU A 1 83 ? -1.848 1.805 11.104 1.00 98.44 83 LEU A CA 1
ATOM 633 C C . LEU A 1 83 ? -3.324 1.664 11.492 1.00 98.44 83 LEU A C 1
ATOM 635 O O . LEU A 1 83 ? -4.095 1.078 10.739 1.00 98.44 83 LEU A O 1
ATOM 639 N N . THR A 1 84 ? -3.746 2.253 12.616 1.00 98.38 84 THR A N 1
ATOM 640 C CA . THR A 1 84 ? -5.165 2.256 13.015 1.00 98.38 84 THR A CA 1
ATOM 641 C C . THR A 1 84 ? -6.007 3.070 12.028 1.00 98.38 84 THR A C 1
ATOM 643 O O . THR A 1 84 ? -7.087 2.633 11.633 1.00 98.38 84 THR A O 1
ATOM 646 N N . ALA A 1 85 ? -5.507 4.228 11.582 1.00 98.38 85 ALA A N 1
ATOM 647 C CA . ALA A 1 85 ? -6.176 5.054 10.579 1.00 98.38 85 ALA A CA 1
ATOM 648 C C . ALA A 1 85 ? -6.215 4.383 9.191 1.00 98.38 85 ALA A C 1
ATOM 650 O O . ALA A 1 85 ? -7.234 4.451 8.506 1.00 98.38 85 ALA A O 1
ATOM 651 N N . GLU A 1 86 ? -5.136 3.709 8.785 1.00 97.56 86 GLU A N 1
ATOM 652 C CA . GLU A 1 86 ? -5.068 2.966 7.521 1.00 97.56 86 GLU A CA 1
ATOM 653 C C . GLU A 1 86 ? -6.053 1.788 7.497 1.00 97.56 86 GLU A C 1
ATOM 655 O O . GLU A 1 86 ? -6.843 1.664 6.558 1.00 97.56 86 GLU A O 1
ATOM 660 N N . LEU A 1 87 ? -6.103 0.997 8.574 1.00 98.56 87 LEU A N 1
ATOM 661 C CA . LEU A 1 87 ? -7.075 -0.087 8.719 1.00 98.56 87 LEU A CA 1
ATOM 662 C C . LEU A 1 87 ? -8.517 0.428 8.760 1.00 98.56 87 LEU A C 1
ATOM 664 O O . LEU A 1 87 ? -9.371 -0.131 8.084 1.00 98.56 87 LEU A O 1
ATOM 668 N N . ALA A 1 88 ? -8.803 1.536 9.450 1.00 98.44 88 ALA A N 1
ATOM 669 C CA . ALA A 1 88 ? -10.146 2.123 9.444 1.00 98.44 88 ALA A CA 1
ATOM 670 C C . ALA A 1 88 ? -10.620 2.531 8.029 1.00 98.44 88 ALA A C 1
ATOM 672 O O . ALA A 1 88 ? -11.812 2.456 7.731 1.00 98.44 88 ALA A O 1
ATOM 673 N N . VAL A 1 89 ? -9.703 2.926 7.137 1.00 96.94 89 VAL A N 1
ATOM 674 C CA . VAL A 1 89 ? -10.000 3.228 5.723 1.00 96.94 89 VAL A CA 1
ATOM 675 C C . VAL A 1 89 ? -10.186 1.952 4.885 1.00 96.94 89 VAL A C 1
ATOM 677 O O . VAL A 1 89 ? -11.025 1.942 3.976 1.00 96.94 89 VAL A O 1
ATOM 680 N N . HIS A 1 90 ? -9.451 0.881 5.202 1.00 97.50 90 HIS A N 1
ATOM 681 C CA . HIS A 1 90 ? -9.585 -0.441 4.577 1.00 97.50 90 HIS A CA 1
ATOM 682 C C . HIS A 1 90 ? -10.901 -1.134 4.951 1.00 97.50 90 HIS A C 1
ATOM 684 O O . HIS A 1 90 ? -11.660 -1.519 4.066 1.00 97.50 90 HIS A O 1
ATOM 690 N N . GLU A 1 91 ? -11.235 -1.206 6.241 1.00 97.19 91 GLU A N 1
ATOM 691 C CA . GLU A 1 91 ? -12.479 -1.813 6.743 1.00 97.19 91 GLU A CA 1
ATOM 692 C C . GLU A 1 91 ? -13.726 -1.014 6.309 1.00 97.19 91 GLU A C 1
ATOM 694 O O . GLU A 1 91 ? -14.780 -1.583 6.026 1.00 97.19 91 GLU A O 1
ATOM 699 N N . ALA A 1 92 ? -13.607 0.311 6.142 1.00 96.50 92 ALA A N 1
ATOM 700 C CA . ALA A 1 92 ? -14.638 1.130 5.494 1.00 96.50 92 ALA A CA 1
ATOM 701 C C . ALA A 1 92 ? -14.766 0.872 3.974 1.00 96.50 92 ALA A C 1
ATOM 703 O O . ALA A 1 92 ? -15.662 1.419 3.319 1.00 96.50 92 ALA A O 1
ATOM 704 N N . GLY A 1 93 ? -13.864 0.084 3.386 1.00 96.19 93 GLY A N 1
ATOM 705 C CA . GLY A 1 93 ? -13.870 -0.304 1.982 1.00 96.19 93 GLY A CA 1
ATOM 706 C C . GLY A 1 93 ? -13.555 0.834 1.014 1.00 96.19 93 GLY A C 1
ATOM 707 O O . GLY A 1 93 ? -14.165 0.885 -0.055 1.00 96.19 93 GLY A O 1
ATOM 708 N N . ASP A 1 94 ? -12.668 1.785 1.349 1.00 94.75 94 ASP A N 1
ATOM 709 C CA . ASP A 1 94 ? -12.320 2.847 0.387 1.00 94.75 94 ASP A CA 1
ATOM 710 C C . ASP A 1 94 ? -11.563 2.305 -0.833 1.00 94.75 94 ASP A C 1
ATOM 712 O O . ASP A 1 94 ? -11.743 2.840 -1.926 1.00 94.75 94 ASP A O 1
ATOM 716 N N . HIS A 1 95 ? -10.773 1.227 -0.696 1.00 95.12 95 HIS A N 1
ATOM 717 C CA . HIS A 1 95 ? -10.045 0.583 -1.806 1.00 95.12 95 HIS A CA 1
ATOM 718 C C . HIS A 1 95 ? -10.959 0.201 -2.975 1.00 95.12 95 HIS A C 1
ATOM 720 O O . HIS A 1 95 ? -10.645 0.525 -4.123 1.00 95.12 95 HIS A O 1
ATOM 726 N N . TYR A 1 96 ? -12.144 -0.335 -2.676 1.00 96.69 96 TYR A N 1
ATOM 727 C CA . TYR A 1 96 ? -13.202 -0.653 -3.643 1.00 96.69 96 TYR A CA 1
ATOM 728 C C . TYR A 1 96 ? -13.737 0.558 -4.441 1.00 96.69 96 TYR A C 1
ATOM 730 O O . TYR A 1 96 ? -14.419 0.375 -5.448 1.00 96.69 96 TYR A O 1
ATOM 738 N N . ARG A 1 97 ? -13.426 1.798 -4.027 1.00 94.31 97 ARG A N 1
ATOM 739 C CA . ARG A 1 97 ? -13.977 3.054 -4.576 1.00 94.31 97 ARG A CA 1
ATOM 740 C C . ARG A 1 97 ? -12.948 4.162 -4.843 1.00 94.31 97 ARG A C 1
ATOM 742 O O . ARG A 1 97 ? -13.344 5.311 -5.053 1.00 94.31 97 ARG A O 1
ATOM 749 N N . GLN A 1 98 ? -11.645 3.864 -4.925 1.00 92.38 98 GLN A N 1
ATOM 750 C CA . GLN A 1 98 ? -10.585 4.878 -5.144 1.00 92.38 98 GLN A CA 1
ATOM 751 C C . GLN A 1 98 ? -10.469 5.425 -6.585 1.00 92.38 98 GLN A C 1
ATOM 753 O O . GLN A 1 98 ? -9.368 5.733 -7.056 1.00 92.38 98 GLN A O 1
ATOM 758 N N . LEU A 1 99 ? -11.575 5.571 -7.319 1.00 90.44 99 LEU A N 1
ATOM 759 C CA . LEU A 1 99 ? -11.572 6.191 -8.646 1.00 90.44 99 LEU A CA 1
ATOM 760 C C . LEU A 1 99 ? -11.493 7.726 -8.522 1.00 90.44 99 LEU A C 1
ATOM 762 O O . LEU A 1 99 ? -12.500 8.431 -8.512 1.00 90.44 99 LEU A O 1
ATOM 766 N N . ARG A 1 100 ? -10.266 8.242 -8.391 1.00 87.81 100 ARG A N 1
ATOM 767 C CA . ARG A 1 100 ? -9.951 9.670 -8.189 1.00 87.81 100 ARG A CA 1
ATOM 768 C C . ARG A 1 100 ? -9.053 10.221 -9.306 1.00 87.81 100 ARG A C 1
ATOM 770 O O . ARG A 1 100 ? -8.237 9.495 -9.876 1.00 87.81 100 ARG A O 1
ATOM 777 N N . ASN A 1 101 ? -9.177 11.516 -9.612 1.00 87.88 101 ASN A N 1
ATOM 778 C CA . ASN A 1 101 ? -8.348 12.207 -10.615 1.00 87.88 101 ASN A CA 1
ATOM 779 C C . ASN A 1 101 ? -6.926 12.536 -10.117 1.00 87.88 101 ASN A C 1
ATOM 781 O O . ASN A 1 101 ? -6.040 12.766 -10.931 1.00 87.88 101 ASN A O 1
ATOM 785 N N . VAL A 1 102 ? -6.716 12.544 -8.799 1.00 86.44 102 VAL A N 1
ATOM 786 C CA . VAL A 1 102 ? -5.422 12.705 -8.124 1.00 86.44 102 VAL A CA 1
ATOM 787 C C . VAL A 1 102 ? -5.268 11.555 -7.129 1.00 86.44 102 VAL A C 1
ATOM 789 O O . VAL A 1 102 ? -6.240 11.179 -6.475 1.00 86.44 102 VAL A O 1
ATOM 792 N N . ASN A 1 103 ? -4.059 10.995 -7.026 1.00 84.19 103 ASN A N 1
ATOM 793 C CA . ASN A 1 103 ? -3.696 9.938 -6.072 1.00 84.19 103 ASN A CA 1
ATOM 794 C C . ASN A 1 103 ? -4.678 8.741 -6.022 1.00 84.19 103 ASN A C 1
ATOM 796 O O . ASN A 1 103 ? -5.076 8.272 -4.957 1.00 84.19 103 ASN A O 1
ATOM 800 N N . SER A 1 104 ? -5.099 8.263 -7.195 1.00 90.25 104 SER A N 1
ATOM 801 C CA . SER A 1 104 ? -5.761 6.960 -7.367 1.00 90.25 104 SER A CA 1
ATOM 802 C C . SER A 1 104 ? -4.739 5.858 -7.679 1.00 90.25 104 SER A C 1
ATOM 804 O O . SER A 1 104 ? -3.657 6.181 -8.172 1.00 90.25 104 SER A O 1
ATOM 806 N N . PRO A 1 105 ? -5.054 4.563 -7.480 1.00 93.31 105 PRO A N 1
ATOM 807 C CA . PRO A 1 105 ? -4.104 3.462 -7.689 1.00 93.31 105 PRO A CA 1
ATOM 808 C C . PRO A 1 105 ? -3.418 3.428 -9.068 1.00 93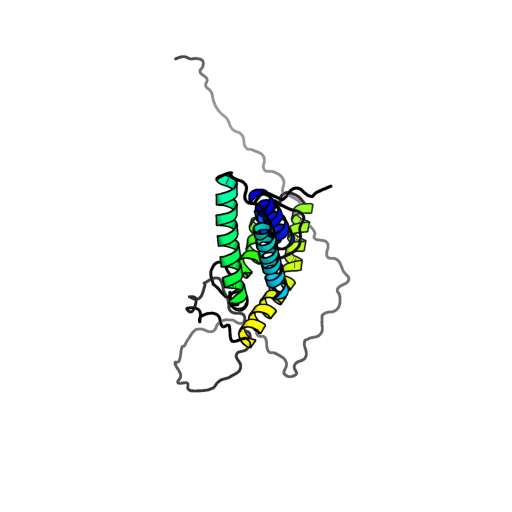.31 105 PRO A C 1
ATOM 810 O O . PRO A 1 105 ? -2.235 3.108 -9.166 1.00 93.31 105 PRO A O 1
ATOM 813 N N . LEU A 1 106 ? -4.105 3.879 -10.125 1.00 92.56 106 LEU A N 1
ATOM 814 C CA . LEU A 1 106 ? -3.535 4.050 -11.472 1.00 92.56 106 LEU A CA 1
ATOM 815 C C . LEU A 1 106 ? -2.306 4.982 -11.507 1.00 92.56 106 LEU A C 1
ATOM 817 O O . LEU A 1 106 ? -1.415 4.812 -12.341 1.00 92.56 106 LEU A O 1
ATOM 821 N N . HIS A 1 107 ? -2.228 5.952 -10.592 1.00 92.62 107 HIS A N 1
ATOM 822 C CA . HIS A 1 107 ? -1.076 6.840 -10.457 1.00 92.62 107 HIS A CA 1
ATOM 823 C C . HIS A 1 107 ? 0.156 6.123 -9.889 1.00 92.62 107 HIS A C 1
ATOM 825 O O . HIS A 1 107 ? 1.260 6.509 -10.263 1.00 92.62 107 HIS A O 1
ATOM 831 N N . LYS A 1 108 ? 0.003 5.063 -9.072 1.00 91.88 108 LYS A N 1
ATOM 832 C CA . LYS A 1 108 ? 1.135 4.215 -8.644 1.00 91.88 108 LYS A CA 1
ATOM 833 C C . LYS A 1 108 ? 1.723 3.461 -9.844 1.00 91.88 108 LYS A C 1
ATOM 835 O O . LYS A 1 108 ? 2.906 3.607 -10.138 1.00 91.88 108 LYS A O 1
ATOM 840 N N . VAL A 1 109 ? 0.867 2.743 -10.583 1.00 94.81 109 VAL A N 1
ATOM 841 C CA . VAL A 1 109 ? 1.234 1.922 -11.760 1.00 94.81 109 VAL A CA 1
ATOM 842 C C . VAL A 1 109 ? 1.920 2.747 -12.855 1.00 94.81 109 VAL A C 1
ATOM 844 O O . VAL A 1 109 ? 2.853 2.271 -13.495 1.00 94.81 109 VAL A O 1
ATOM 847 N N . ARG A 1 110 ? 1.505 4.007 -13.059 1.00 93.75 110 ARG A N 1
ATOM 848 C CA . ARG A 1 110 ? 2.192 4.933 -13.978 1.00 93.75 110 ARG A CA 1
ATOM 849 C C . ARG A 1 110 ? 3.438 5.577 -13.358 1.00 93.75 110 ARG A C 1
ATOM 851 O O . ARG A 1 110 ? 4.427 5.777 -14.052 1.00 93.75 110 ARG A O 1
ATOM 858 N N . GLY A 1 111 ? 3.364 5.976 -12.089 1.00 92.50 111 GLY A N 1
ATOM 859 C CA . GLY A 1 111 ? 4.386 6.784 -11.419 1.00 92.50 111 GLY A CA 1
ATOM 860 C C . GLY A 1 111 ? 5.678 6.031 -11.117 1.00 92.50 111 GLY A C 1
ATOM 861 O O . GLY A 1 111 ? 6.738 6.643 -11.105 1.00 92.50 111 GLY A O 1
ATOM 862 N N . VAL A 1 112 ? 5.622 4.708 -10.939 1.00 93.31 112 VAL A N 1
ATOM 863 C CA . VAL A 1 112 ? 6.823 3.901 -10.672 1.00 93.31 112 VAL A CA 1
ATOM 864 C C . VAL A 1 112 ? 7.884 4.031 -11.773 1.00 93.31 112 VAL A C 1
ATOM 866 O O . VAL A 1 112 ? 9.066 4.160 -11.470 1.00 93.31 112 VAL A O 1
ATOM 869 N N . PHE A 1 113 ? 7.468 4.136 -13.040 1.00 94.38 113 PHE A N 1
ATOM 870 C CA . PHE A 1 113 ? 8.374 4.300 -14.180 1.00 94.38 113 PHE A CA 1
ATOM 871 C C . PHE A 1 113 ? 9.168 5.614 -14.177 1.00 94.38 113 PHE A C 1
ATOM 873 O O . PHE A 1 113 ? 10.207 5.675 -14.820 1.00 94.38 113 PHE A O 1
ATOM 880 N N . THR A 1 114 ? 8.730 6.657 -13.459 1.00 93.12 114 THR A N 1
ATOM 881 C CA . THR A 1 114 ? 9.502 7.913 -13.343 1.00 93.12 114 THR A CA 1
ATOM 882 C C . THR A 1 114 ? 10.535 7.876 -12.212 1.00 93.12 114 THR A C 1
ATOM 884 O O . THR A 1 114 ? 11.139 8.902 -11.916 1.00 93.12 114 THR A O 1
ATOM 887 N N . MET A 1 115 ? 10.696 6.727 -11.547 1.00 91.88 115 MET A N 1
ATOM 888 C CA . MET A 1 115 ? 11.668 6.485 -10.473 1.00 91.88 115 MET A CA 1
ATOM 889 C C . MET A 1 115 ? 12.611 5.307 -10.781 1.00 91.88 115 MET A C 1
ATOM 891 O O . MET A 1 115 ? 13.500 5.022 -9.985 1.00 91.88 115 MET A O 1
ATOM 895 N N . MET A 1 116 ? 12.423 4.608 -11.907 1.00 93.25 116 MET A N 1
ATOM 896 C CA . MET A 1 116 ? 13.331 3.543 -12.342 1.00 93.25 116 MET A CA 1
ATOM 897 C C . MET A 1 116 ? 14.563 4.147 -13.039 1.00 93.25 116 MET A C 1
ATOM 899 O O . MET A 1 116 ? 14.397 5.086 -13.820 1.00 93.25 116 MET A O 1
ATOM 903 N N . PRO A 1 117 ? 15.778 3.623 -12.798 1.00 92.62 117 PRO A N 1
ATOM 904 C CA . PRO A 1 117 ? 16.968 4.028 -13.541 1.00 92.62 117 PRO A CA 1
ATOM 905 C C . PRO A 1 117 ? 16.918 3.497 -14.985 1.00 92.62 117 PRO A C 1
ATOM 907 O O . PRO A 1 117 ? 16.192 2.547 -15.283 1.00 92.62 117 PRO A O 1
ATOM 910 N N . THR A 1 118 ? 17.673 4.123 -15.892 1.00 95.00 118 THR A N 1
ATOM 911 C CA . THR A 1 118 ? 17.631 3.841 -17.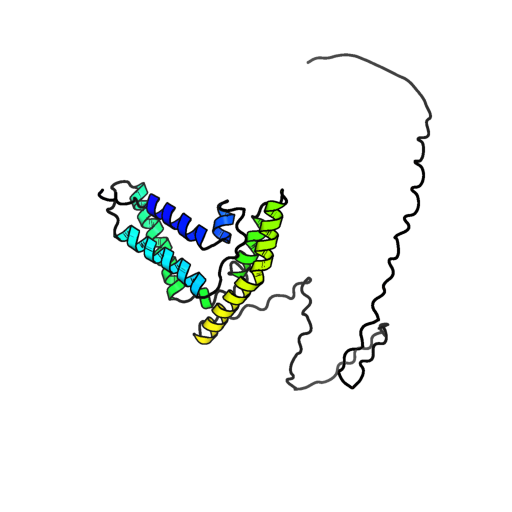345 1.00 95.00 118 THR A CA 1
ATOM 912 C C . THR A 1 118 ? 19.004 3.965 -18.025 1.00 95.00 118 THR A C 1
ATOM 914 O O . THR A 1 118 ? 19.095 4.238 -19.223 1.00 95.00 118 THR A O 1
ATOM 917 N N . ASP A 1 119 ? 20.078 3.794 -17.261 1.00 96.31 119 ASP A N 1
ATOM 918 C CA . ASP A 1 119 ? 21.468 3.973 -17.690 1.00 96.31 119 ASP A CA 1
ATOM 919 C C . ASP A 1 119 ? 22.064 2.698 -18.315 1.00 96.31 119 ASP A C 1
ATOM 921 O O . ASP A 1 119 ? 22.973 2.784 -19.141 1.00 96.31 119 ASP A O 1
ATOM 925 N N . THR A 1 120 ? 21.557 1.510 -17.949 1.00 96.88 120 THR A N 1
ATOM 926 C CA . THR A 1 120 ? 22.079 0.208 -18.416 1.00 96.88 120 THR A CA 1
ATOM 927 C C . THR A 1 120 ? 21.012 -0.680 -19.069 1.00 96.88 120 THR A C 1
ATOM 929 O O . THR A 1 120 ? 19.807 -0.484 -18.895 1.00 96.88 120 THR A O 1
ATOM 932 N N . ALA A 1 121 ? 21.448 -1.687 -19.834 1.00 96.94 121 ALA A N 1
ATOM 933 C CA . ALA A 1 121 ? 20.554 -2.609 -20.539 1.00 96.94 121 ALA A CA 1
ATOM 934 C C . ALA A 1 121 ? 19.697 -3.458 -19.580 1.00 96.94 121 ALA A C 1
ATOM 936 O O . ALA A 1 121 ? 18.539 -3.753 -19.870 1.00 96.94 121 ALA A O 1
ATOM 937 N N . GLU A 1 122 ? 20.245 -3.804 -18.417 1.00 94.75 122 GLU A N 1
ATOM 938 C CA . GLU A 1 122 ? 19.591 -4.568 -17.352 1.00 94.75 122 GLU A CA 1
ATOM 939 C C . GLU A 1 122 ? 18.457 -3.753 -16.718 1.00 94.75 122 GLU A C 1
ATOM 941 O O . GLU A 1 122 ? 17.358 -4.262 -16.497 1.00 94.75 122 GLU A O 1
ATOM 946 N N . GLN A 1 123 ? 18.688 -2.456 -16.503 1.00 94.88 123 GLN A N 1
ATOM 947 C CA . GLN A 1 123 ? 17.673 -1.530 -15.999 1.00 94.88 123 GLN A CA 1
ATOM 948 C C . GLN A 1 123 ? 16.534 -1.349 -17.018 1.00 94.88 123 GLN A C 1
ATOM 950 O O . GLN A 1 123 ? 15.356 -1.437 -16.664 1.00 94.88 123 GLN A O 1
ATOM 955 N N . TRP A 1 124 ? 16.860 -1.217 -18.311 1.00 96.94 124 TRP A N 1
ATOM 956 C CA . TRP A 1 124 ? 15.858 -1.232 -19.385 1.00 96.94 124 TRP A CA 1
ATOM 957 C C . TRP A 1 124 ? 15.095 -2.563 -19.484 1.00 96.94 124 TRP A C 1
ATOM 959 O O . TRP A 1 124 ? 13.904 -2.555 -19.805 1.00 96.94 124 TRP A O 1
ATOM 969 N N . ALA A 1 125 ? 15.722 -3.700 -19.167 1.00 96.44 125 ALA A N 1
ATOM 970 C CA . ALA A 1 125 ? 15.042 -4.993 -19.104 1.00 96.44 125 ALA A CA 1
ATOM 971 C C . ALA A 1 125 ? 14.028 -5.062 -17.945 1.00 96.44 125 ALA A C 1
ATOM 973 O O . ALA A 1 125 ? 12.913 -5.551 -18.157 1.00 96.44 125 ALA A O 1
ATOM 974 N N . ALA A 1 126 ? 14.357 -4.507 -16.771 1.00 95.50 126 ALA A N 1
ATOM 975 C CA . ALA A 1 126 ? 13.426 -4.370 -15.646 1.00 95.50 126 ALA A CA 1
ATOM 976 C C . ALA A 1 126 ? 12.249 -3.433 -15.986 1.00 95.50 126 ALA A C 1
ATOM 978 O O . ALA A 1 126 ? 11.090 -3.786 -15.759 1.00 95.50 126 ALA A O 1
ATOM 979 N N . VAL A 1 127 ? 12.508 -2.284 -16.629 1.00 96.69 127 VAL A N 1
ATOM 980 C CA . VAL A 1 127 ? 11.454 -1.387 -17.155 1.00 96.69 127 VAL A CA 1
ATOM 981 C C . VAL A 1 127 ? 10.545 -2.128 -18.144 1.00 96.69 127 VAL A C 1
ATOM 983 O O . VAL A 1 127 ? 9.318 -2.042 -18.050 1.00 96.69 127 VAL A O 1
ATOM 986 N N . ALA A 1 128 ? 11.118 -2.903 -19.070 1.00 97.44 128 ALA A N 1
ATOM 987 C CA . ALA A 1 128 ? 10.358 -3.683 -20.044 1.00 97.44 128 ALA A CA 1
ATOM 988 C C . ALA A 1 128 ? 9.516 -4.795 -19.393 1.00 97.44 128 ALA A C 1
ATOM 990 O O . ALA A 1 128 ? 8.401 -5.059 -19.845 1.00 97.44 128 ALA A O 1
ATOM 991 N N . GLY A 1 129 ? 10.005 -5.431 -18.326 1.00 96.94 129 GLY A N 1
ATOM 992 C CA . GLY A 1 129 ? 9.227 -6.377 -17.522 1.00 96.94 129 GLY A CA 1
ATOM 993 C C . GLY A 1 129 ? 8.075 -5.724 -16.778 1.00 96.94 129 GLY A C 1
ATOM 994 O O . GLY A 1 129 ? 6.919 -6.131 -16.925 1.00 96.94 129 GLY A O 1
ATOM 995 N N . ARG A 1 130 ? 8.347 -4.592 -16.132 1.00 96.81 130 ARG A N 1
ATOM 996 C CA . ARG A 1 130 ? 7.331 -3.809 -15.434 1.00 96.81 130 ARG A CA 1
ATOM 997 C C . ARG A 1 130 ? 6.260 -3.235 -16.362 1.00 96.81 130 ARG A C 1
ATOM 999 O O . 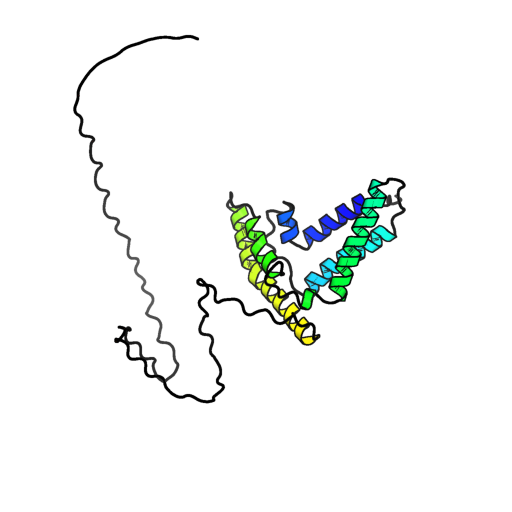ARG A 1 130 ? 5.114 -3.088 -15.935 1.00 96.81 130 ARG A O 1
ATOM 1006 N N . LEU A 1 131 ? 6.575 -3.005 -17.641 1.00 97.69 131 LEU A N 1
ATOM 1007 C CA . LEU A 1 131 ? 5.592 -2.724 -18.697 1.00 97.69 131 LEU A CA 1
ATOM 1008 C C . LEU A 1 131 ? 4.740 -3.954 -19.064 1.00 97.69 131 LEU A C 1
ATOM 1010 O O . LEU A 1 131 ? 3.520 -3.818 -19.169 1.00 97.69 131 LEU A O 1
ATOM 1014 N N . ARG A 1 132 ? 5.334 -5.152 -19.203 1.00 98.12 132 ARG A N 1
ATOM 1015 C CA . ARG A 1 132 ? 4.583 -6.407 -19.448 1.00 98.12 132 ARG A CA 1
ATOM 1016 C C . ARG A 1 132 ? 3.585 -6.723 -18.329 1.00 98.12 132 ARG A C 1
ATOM 1018 O O . ARG A 1 132 ? 2.532 -7.283 -18.616 1.00 98.12 132 ARG A O 1
ATOM 1025 N N . ASN A 1 133 ? 3.879 -6.316 -17.094 1.00 97.50 133 ASN A N 1
ATOM 1026 C CA . ASN A 1 133 ? 3.032 -6.557 -15.923 1.00 97.50 133 ASN A CA 1
ATOM 1027 C C . ASN A 1 133 ? 1.889 -5.527 -15.731 1.00 97.50 133 ASN A C 1
ATOM 1029 O O . ASN A 1 133 ? 0.985 -5.764 -14.927 1.00 97.50 133 ASN A O 1
ATOM 1033 N N . VAL A 1 134 ? 1.851 -4.417 -16.490 1.00 98.06 134 VAL A N 1
ATOM 1034 C CA . VAL A 1 134 ? 0.773 -3.397 -16.402 1.00 98.06 134 VAL A CA 1
ATOM 1035 C C . VAL A 1 134 ? -0.641 -3.976 -16.605 1.00 98.06 134 VAL A C 1
ATOM 1037 O O . VAL A 1 134 ? -1.521 -3.644 -15.807 1.00 98.06 134 VAL A O 1
ATOM 1040 N N . PRO A 1 135 ? -0.919 -4.842 -17.605 1.00 97.88 135 PRO A N 1
ATOM 1041 C CA . PRO A 1 135 ? -2.261 -5.390 -17.813 1.00 97.88 135 PRO A CA 1
ATOM 1042 C C . PRO A 1 135 ? -2.782 -6.207 -16.624 1.00 97.88 135 PRO A C 1
ATOM 1044 O O . PRO A 1 135 ? -3.987 -6.196 -16.383 1.00 97.88 135 PRO A O 1
ATOM 1047 N N . GLY A 1 136 ? -1.895 -6.863 -15.863 1.00 97.69 136 GLY A N 1
ATOM 1048 C CA . GLY A 1 136 ? -2.250 -7.609 -14.652 1.00 97.69 136 GLY A CA 1
ATOM 1049 C C . GLY A 1 136 ? -2.763 -6.689 -13.544 1.00 97.69 136 GLY A C 1
ATOM 1050 O O . GLY A 1 136 ? -3.892 -6.850 -13.084 1.00 97.69 136 GLY A O 1
ATOM 1051 N N . ALA A 1 137 ? -2.001 -5.646 -13.201 1.00 97.31 137 ALA A N 1
ATOM 1052 C CA . ALA A 1 137 ? -2.421 -4.652 -12.207 1.00 97.31 137 ALA A CA 1
ATOM 1053 C C . ALA A 1 137 ? -3.719 -3.921 -12.615 1.00 97.31 137 ALA A C 1
ATOM 1055 O O . ALA A 1 137 ? -4.588 -3.663 -11.782 1.00 97.31 137 ALA A O 1
ATOM 1056 N N . LEU A 1 138 ? -3.902 -3.635 -13.911 1.00 97.44 138 LEU A N 1
ATOM 1057 C CA . LEU A 1 138 ? -5.150 -3.055 -14.425 1.00 97.44 138 LEU A CA 1
ATOM 1058 C C . LEU A 1 138 ? -6.330 -4.044 -14.419 1.00 97.44 138 LEU A C 1
ATOM 1060 O O . LEU A 1 138 ? -7.477 -3.607 -14.318 1.00 97.44 138 LEU A O 1
ATOM 1064 N N . HIS A 1 139 ? -6.082 -5.353 -14.514 1.00 98.12 139 HIS A N 1
ATOM 1065 C CA . HIS A 1 139 ? -7.109 -6.380 -14.338 1.00 98.12 139 HIS A CA 1
ATOM 1066 C C . HIS A 1 139 ? -7.535 -6.483 -12.867 1.00 98.12 139 HIS A C 1
ATOM 1068 O O . HIS A 1 139 ? -8.729 -6.382 -12.587 1.00 98.12 139 HIS A O 1
ATOM 1074 N N . GLY A 1 140 ? -6.576 -6.569 -11.936 1.00 97.88 140 GLY A N 1
ATOM 1075 C CA . GLY A 1 140 ? -6.839 -6.559 -10.491 1.00 97.88 140 GLY A CA 1
ATOM 1076 C C . GLY A 1 140 ? -7.644 -5.330 -10.060 1.00 97.88 140 GLY A C 1
ATOM 1077 O O . GLY A 1 140 ? -8.710 -5.467 -9.466 1.00 97.88 140 GLY A O 1
ATOM 1078 N N . TYR A 1 141 ? -7.233 -4.130 -10.489 1.00 97.50 141 TYR A N 1
ATOM 1079 C CA . TYR A 1 141 ? -7.970 -2.894 -10.192 1.00 97.50 141 TYR A CA 1
ATOM 1080 C C . TYR A 1 141 ? -9.409 -2.898 -10.735 1.00 97.50 141 TYR A C 1
ATOM 1082 O O . TYR A 1 141 ? -10.321 -2.372 -10.096 1.00 97.50 141 TYR A O 1
ATOM 1090 N N . ARG A 1 142 ? -9.644 -3.512 -11.903 1.00 97.25 142 ARG A N 1
ATOM 1091 C CA . ARG A 1 142 ? -10.998 -3.676 -12.454 1.00 97.25 142 ARG A CA 1
ATOM 1092 C C . ARG A 1 142 ? -11.839 -4.671 -11.658 1.00 97.25 142 ARG A C 1
ATOM 1094 O O . ARG A 1 142 ? -13.036 -4.429 -11.539 1.00 97.25 142 ARG A O 1
ATOM 1101 N N . ALA A 1 143 ? -11.247 -5.740 -11.124 1.00 98.00 143 ALA A N 1
ATOM 1102 C CA . ALA A 1 143 ? -11.938 -6.658 -10.220 1.00 98.00 143 ALA A CA 1
ATOM 1103 C C . ALA A 1 143 ? -12.355 -5.930 -8.931 1.00 98.00 143 ALA A C 1
ATOM 1105 O O . ALA A 1 143 ? -13.537 -5.918 -8.601 1.00 98.00 143 ALA A O 1
ATOM 1106 N N . THR A 1 144 ? -11.429 -5.201 -8.301 1.00 97.94 144 THR A N 1
ATOM 1107 C CA . THR A 1 144 ? -11.682 -4.386 -7.100 1.00 97.94 144 THR A CA 1
ATOM 1108 C C . THR A 1 144 ? -12.799 -3.356 -7.307 1.00 97.94 144 THR A C 1
ATOM 1110 O O . THR A 1 144 ? -13.709 -3.257 -6.488 1.00 97.94 144 THR A O 1
ATOM 1113 N N . LEU A 1 145 ? -12.807 -2.615 -8.424 1.00 96.69 145 LEU A N 1
ATOM 1114 C CA . LEU A 1 145 ? -13.898 -1.671 -8.714 1.00 96.69 145 LEU A CA 1
ATOM 1115 C C . LEU A 1 145 ? -15.234 -2.369 -9.042 1.00 96.69 145 LEU A C 1
ATOM 1117 O O . LEU A 1 145 ? -16.293 -1.848 -8.694 1.00 96.69 145 LEU A O 1
ATOM 1121 N N . ALA A 1 146 ? -15.213 -3.530 -9.707 1.00 97.06 146 ALA A N 1
ATOM 1122 C CA . ALA A 1 146 ? -16.428 -4.299 -9.994 1.00 97.06 146 ALA A CA 1
ATOM 1123 C C . ALA A 1 146 ? -17.052 -4.875 -8.713 1.00 97.06 146 ALA A C 1
ATOM 1125 O O . ALA A 1 146 ? -18.271 -4.833 -8.544 1.00 97.06 146 ALA A O 1
ATOM 1126 N N . GLU A 1 147 ? -16.220 -5.339 -7.782 1.00 97.50 147 GLU A N 1
ATOM 1127 C CA . GLU A 1 147 ? -16.650 -5.749 -6.451 1.00 97.50 147 GLU A CA 1
ATOM 1128 C C . GLU A 1 147 ? -17.193 -4.567 -5.638 1.00 97.50 147 GLU A C 1
ATOM 1130 O O . GLU A 1 147 ? -18.239 -4.698 -5.005 1.00 97.50 147 GLU A O 1
ATOM 1135 N N . GLY A 1 148 ? -16.568 -3.387 -5.718 1.00 96.69 148 GLY A N 1
ATOM 1136 C CA . GLY A 1 148 ? -17.099 -2.163 -5.112 1.00 96.69 148 GLY A CA 1
ATOM 1137 C C . GLY A 1 148 ? -18.508 -1.821 -5.586 1.00 96.69 148 GLY A C 1
ATOM 1138 O O . GLY A 1 148 ? -19.388 -1.564 -4.766 1.00 96.69 148 GLY A O 1
ATOM 1139 N N . ILE A 1 149 ? -18.757 -1.920 -6.895 1.00 96.50 149 ILE A N 1
ATOM 1140 C CA . ILE A 1 149 ? -20.096 -1.765 -7.478 1.00 96.50 149 ILE A CA 1
ATOM 1141 C C . ILE A 1 149 ? -21.065 -2.821 -6.921 1.00 96.50 149 ILE A C 1
ATOM 1143 O O . ILE A 1 149 ? -22.173 -2.467 -6.520 1.00 96.50 149 ILE A O 1
ATOM 1147 N N . GLY A 1 150 ? -20.649 -4.090 -6.827 1.00 96.31 150 GLY A N 1
ATOM 1148 C CA . GLY A 1 150 ? -21.454 -5.170 -6.237 1.00 96.31 150 GLY A CA 1
ATOM 1149 C C . GLY A 1 150 ? -21.771 -4.974 -4.747 1.00 96.31 150 GLY A C 1
ATOM 1150 O O . GLY A 1 150 ? -22.868 -5.303 -4.303 1.00 96.31 150 GLY A O 1
ATOM 1151 N N . ARG A 1 151 ? -20.844 -4.376 -3.987 1.00 94.94 151 ARG A N 1
ATOM 1152 C CA . ARG A 1 151 ? -20.993 -4.003 -2.568 1.00 94.94 151 ARG A CA 1
ATOM 1153 C C . ARG A 1 151 ? -21.738 -2.669 -2.359 1.00 94.94 151 ARG A C 1
ATOM 1155 O O . ARG A 1 151 ? -21.915 -2.252 -1.218 1.00 94.94 151 ARG A O 1
ATOM 1162 N N . GLY A 1 152 ? -22.140 -1.967 -3.424 1.00 94.75 152 GLY A N 1
ATOM 1163 C CA . GLY A 1 152 ? -22.747 -0.626 -3.352 1.00 94.75 152 GLY A CA 1
ATOM 1164 C C . GLY A 1 152 ? -21.776 0.503 -2.961 1.00 94.75 152 GLY A C 1
ATOM 1165 O O . GLY A 1 152 ? -22.195 1.645 -2.766 1.00 94.75 152 GLY A O 1
ATOM 1166 N N . LEU A 1 153 ? -20.477 0.211 -2.872 1.00 94.25 153 LEU A N 1
ATOM 1167 C CA . LEU A 1 153 ? -19.405 1.151 -2.548 1.00 94.25 153 LEU A CA 1
ATOM 1168 C C . LEU A 1 153 ? -19.025 1.951 -3.800 1.00 94.25 153 LEU A C 1
ATOM 1170 O O . LEU A 1 153 ? -18.027 1.682 -4.464 1.00 94.25 153 LEU A O 1
ATOM 1174 N N . LEU A 1 154 ? -19.850 2.938 -4.144 1.00 91.88 154 LEU A N 1
ATOM 1175 C CA . LEU A 1 154 ? -19.644 3.777 -5.324 1.00 91.88 154 LEU A CA 1
ATOM 1176 C C . LEU A 1 154 ? -18.706 4.959 -5.033 1.00 91.88 154 LEU A C 1
ATOM 1178 O O . LEU A 1 154 ? -18.816 5.634 -4.008 1.00 91.88 154 LEU A O 1
ATOM 1182 N N . SER A 1 155 ? -17.812 5.263 -5.976 1.00 86.06 155 SER A N 1
ATOM 1183 C CA . SER A 1 155 ? -17.097 6.543 -6.003 1.00 86.06 155 SER A CA 1
ATOM 1184 C C . SER A 1 155 ? -18.077 7.698 -6.233 1.00 86.06 155 SER A C 1
ATOM 1186 O O . SER A 1 155 ? -19.036 7.562 -6.995 1.00 86.06 155 SER A O 1
ATOM 1188 N N . ALA A 1 156 ? -17.815 8.859 -5.626 1.00 79.69 156 ALA A N 1
ATOM 1189 C CA . ALA A 1 156 ? -18.609 10.060 -5.875 1.00 79.69 156 ALA A CA 1
ATOM 1190 C C . ALA A 1 156 ? -18.637 10.407 -7.383 1.00 79.69 156 ALA A C 1
ATOM 1192 O O . ALA A 1 156 ? -17.601 10.288 -8.048 1.00 79.69 156 ALA A O 1
ATOM 1193 N N . PRO A 1 157 ? -19.783 10.853 -7.939 1.00 72.00 157 PRO A N 1
ATOM 1194 C CA . PRO A 1 157 ? -19.891 11.181 -9.356 1.00 72.00 157 PRO A CA 1
ATOM 1195 C C . PRO A 1 157 ? -18.918 12.308 -9.708 1.00 72.00 157 PRO A C 1
ATOM 1197 O O . PRO A 1 157 ? -19.036 13.437 -9.228 1.00 72.00 157 PRO A O 1
ATOM 1200 N N . GLY A 1 158 ? -17.926 11.986 -10.538 1.00 62.75 158 GLY A N 1
ATOM 1201 C CA . GLY A 1 158 ? -16.876 12.927 -10.905 1.00 62.75 158 GLY A CA 1
ATOM 1202 C C . GLY A 1 158 ? -17.439 14.152 -11.622 1.00 62.75 158 GLY A C 1
ATOM 1203 O O . GLY A 1 158 ? -18.249 14.027 -12.544 1.00 62.75 158 GLY A O 1
ATOM 1204 N N . ARG A 1 159 ? -16.960 15.347 -11.248 1.00 55.97 159 ARG A N 1
ATOM 1205 C CA . ARG A 1 159 ? -17.174 16.563 -12.047 1.00 55.97 159 ARG A CA 1
ATOM 1206 C C . ARG A 1 159 ? -16.730 16.265 -13.489 1.00 55.97 159 ARG A C 1
ATOM 1208 O O . ARG A 1 159 ? -15.607 15.782 -13.654 1.00 55.97 159 ARG A O 1
ATOM 1215 N N . PRO A 1 160 ? -17.548 16.551 -14.520 1.00 47.44 160 PRO A N 1
ATOM 1216 C CA . PRO A 1 160 ? -17.164 16.283 -15.899 1.00 47.44 160 PRO A CA 1
ATOM 1217 C C . PRO A 1 160 ? -15.857 17.011 -16.216 1.00 47.44 160 PRO A C 1
ATOM 1219 O O . PRO A 1 160 ? -15.757 18.231 -16.056 1.00 47.44 160 PRO A O 1
ATOM 1222 N N . ALA A 1 161 ? -14.843 16.248 -16.624 1.00 53.12 161 ALA A N 1
ATOM 1223 C CA . ALA A 1 161 ? -13.567 16.813 -17.027 1.00 53.12 161 ALA A CA 1
ATOM 1224 C C . ALA A 1 161 ? -13.772 17.690 -18.276 1.00 53.12 161 ALA A C 1
ATOM 1226 O O . ALA A 1 161 ? -14.497 17.276 -19.188 1.00 53.12 161 ALA A O 1
ATOM 1227 N N . PRO A 1 162 ? -13.152 18.882 -18.357 1.00 55.19 162 PRO A N 1
ATOM 1228 C CA . PRO A 1 162 ? -13.128 19.627 -19.608 1.00 55.19 162 PRO A CA 1
ATOM 1229 C C . PRO A 1 162 ? -12.431 18.772 -20.682 1.00 55.19 162 PRO A C 1
ATOM 1231 O O . PRO A 1 162 ? -11.466 18.072 -20.357 1.00 55.19 162 PRO A O 1
ATOM 1234 N N . PRO A 1 163 ? -12.892 18.796 -21.946 1.00 48.75 163 PRO A N 1
ATOM 1235 C CA . PRO A 1 163 ? -12.308 17.977 -23.003 1.00 48.75 163 PRO A CA 1
ATOM 1236 C C . PRO A 1 163 ? -10.834 18.350 -23.197 1.00 48.75 163 PRO A C 1
ATOM 1238 O O . PRO A 1 163 ? -10.522 19.477 -23.587 1.00 48.75 163 PRO A O 1
ATOM 1241 N N . SER A 1 164 ? -9.919 17.423 -22.902 1.00 48.91 164 SER A N 1
ATOM 1242 C CA . SER A 1 164 ? -8.489 17.695 -23.025 1.00 48.91 164 SER A CA 1
ATOM 1243 C C . SER A 1 164 ? -8.071 17.676 -24.503 1.00 48.91 164 SER A C 1
ATOM 1245 O O . SER A 1 164 ? -8.444 16.759 -25.237 1.00 48.91 164 SER A O 1
ATOM 1247 N N . PRO A 1 165 ? -7.275 18.655 -24.976 1.00 54.47 165 PRO A N 1
ATOM 1248 C CA . PRO A 1 165 ? -6.971 18.813 -26.404 1.00 54.47 165 PRO A CA 1
ATOM 1249 C C . PRO A 1 165 ? -6.102 17.687 -26.992 1.00 54.47 165 PRO A C 1
ATOM 1251 O O . PRO A 1 165 ? -5.909 17.630 -28.201 1.00 54.47 165 PRO A O 1
ATOM 1254 N N . ASN A 1 166 ? -5.585 16.790 -26.148 1.00 60.03 166 ASN A N 1
ATOM 1255 C CA . ASN A 1 166 ? -4.809 15.610 -26.524 1.00 60.03 166 ASN A CA 1
ATOM 1256 C C . ASN A 1 166 ? -5.621 14.298 -26.536 1.00 60.03 166 ASN A C 1
ATOM 1258 O O . ASN A 1 166 ? -5.072 13.268 -26.920 1.00 60.03 166 ASN A O 1
ATOM 1262 N N . TRP A 1 167 ? -6.888 14.299 -26.103 1.00 36.53 167 TRP A N 1
ATOM 1263 C CA . TRP A 1 167 ? -7.704 13.085 -26.020 1.00 36.53 167 TRP A CA 1
ATOM 1264 C C . TRP A 1 167 ? -8.737 13.032 -27.144 1.00 36.53 167 TRP A C 1
ATOM 1266 O O . TRP A 1 167 ? -9.801 13.649 -27.083 1.00 36.53 167 TRP A O 1
ATOM 1276 N N . THR A 1 168 ? -8.439 12.247 -28.177 1.00 46.78 168 THR A N 1
ATOM 1277 C CA . THR A 1 168 ? -9.436 11.834 -29.163 1.00 46.78 168 THR A CA 1
ATOM 1278 C C . THR A 1 168 ? -10.220 10.631 -28.623 1.00 46.78 168 THR A C 1
ATOM 1280 O O . THR A 1 168 ? -9.637 9.564 -28.424 1.00 46.78 168 THR A O 1
ATOM 1283 N N . PRO A 1 169 ? -11.546 10.735 -28.406 1.00 44.56 169 PRO A N 1
ATOM 1284 C CA . PRO A 1 169 ? -12.351 9.560 -28.104 1.00 44.56 169 PRO A CA 1
ATOM 1285 C C . PRO A 1 169 ? -12.341 8.617 -29.310 1.00 44.56 169 PRO A C 1
ATOM 1287 O O . PRO A 1 169 ? -12.858 8.951 -30.381 1.00 44.56 169 PRO A O 1
ATOM 1290 N N . GLY A 1 170 ? -11.781 7.420 -29.130 1.00 36.22 170 GLY A N 1
ATOM 1291 C CA . GLY A 1 170 ? -11.953 6.331 -30.085 1.00 36.22 170 GLY A CA 1
ATOM 1292 C C . GLY A 1 170 ? -13.445 6.057 -30.294 1.00 36.22 170 GLY A C 1
ATOM 1293 O O . GLY A 1 170 ? -14.215 6.033 -29.331 1.00 36.22 170 GLY A O 1
ATOM 1294 N N . ARG A 1 171 ? -13.873 5.870 -31.548 1.00 38.78 171 ARG A N 1
ATOM 1295 C CA . ARG A 1 171 ? -15.271 5.546 -31.878 1.00 38.78 171 ARG A CA 1
ATOM 1296 C C . ARG A 1 171 ? -15.593 4.087 -31.539 1.00 38.78 171 ARG A C 1
ATOM 1298 O O . ARG A 1 171 ? -15.765 3.266 -32.430 1.00 38.78 171 ARG A O 1
ATOM 1305 N N . GLY A 1 172 ? -15.702 3.802 -30.243 1.00 32.16 172 GLY A N 1
ATOM 1306 C CA . GLY A 1 172 ? -16.570 2.734 -29.754 1.00 32.16 172 GLY A CA 1
ATOM 1307 C C . GLY A 1 172 ? -18.031 3.094 -30.036 1.00 32.16 172 GLY A C 1
ATOM 1308 O O . GLY A 1 172 ? -18.407 4.271 -30.025 1.00 32.16 172 GLY A O 1
ATOM 1309 N N . GLU A 1 173 ? -18.840 2.092 -30.354 1.00 35.53 173 GLU A N 1
ATOM 1310 C CA . GLU A 1 173 ? -20.193 2.287 -30.870 1.00 35.53 173 GLU A CA 1
ATOM 1311 C C . GLU A 1 173 ? -21.143 2.849 -29.805 1.00 35.53 173 GLU A C 1
ATOM 1313 O O . GLU A 1 173 ? -21.179 2.392 -28.662 1.00 35.53 173 GLU A O 1
ATOM 1318 N N . ARG A 1 174 ? -21.961 3.836 -30.189 1.00 32.50 174 ARG A N 1
ATOM 1319 C CA . ARG A 1 174 ? -23.096 4.274 -29.368 1.00 32.50 174 ARG A CA 1
ATOM 1320 C C . ARG A 1 174 ? -24.320 3.462 -29.774 1.00 32.50 174 ARG A C 1
ATOM 1322 O O . ARG A 1 174 ? -24.941 3.769 -30.791 1.00 32.50 174 ARG A O 1
ATOM 1329 N N . ALA A 1 175 ? -24.672 2.457 -28.975 1.00 29.75 175 ALA A N 1
ATOM 1330 C CA . ALA A 1 175 ? -25.983 1.821 -29.068 1.00 29.75 175 ALA A CA 1
ATOM 1331 C C . ALA A 1 175 ? -27.094 2.882 -28.915 1.00 29.75 175 ALA A C 1
ATOM 1333 O O . ALA A 1 175 ? -26.927 3.884 -28.214 1.00 29.75 175 ALA A O 1
ATOM 1334 N N . ALA A 1 176 ? -28.198 2.708 -29.640 1.00 32.44 176 ALA A N 1
ATOM 1335 C CA . ALA A 1 176 ? -29.122 3.802 -29.915 1.00 32.44 176 ALA A CA 1
ATOM 1336 C C . ALA A 1 176 ? -30.126 4.082 -28.784 1.00 32.44 176 ALA A C 1
ATOM 1338 O O . ALA A 1 176 ? -30.788 3.177 -28.284 1.00 32.44 176 ALA A O 1
ATOM 1339 N N . ALA A 1 177 ? -30.356 5.370 -28.520 1.00 29.64 177 ALA A N 1
ATOM 1340 C CA . ALA A 1 177 ? -31.599 5.884 -27.954 1.00 29.64 177 ALA A CA 1
ATOM 1341 C C . ALA A 1 177 ? -32.112 7.006 -28.875 1.00 29.64 177 ALA A C 1
ATOM 1343 O O . ALA A 1 177 ? -31.382 7.952 -29.173 1.00 29.64 177 ALA A O 1
ATOM 1344 N N . ARG A 1 178 ? -33.342 6.876 -29.391 1.00 31.44 178 ARG A N 1
ATOM 1345 C CA . ARG A 1 178 ? -33.956 7.835 -30.328 1.00 31.44 178 ARG A CA 1
ATOM 1346 C C . ARG A 1 178 ? -34.874 8.815 -29.596 1.00 31.44 178 ARG A C 1
ATOM 1348 O O . ARG A 1 178 ? -35.829 8.365 -28.975 1.00 31.44 178 ARG A O 1
ATOM 1355 N N . ALA A 1 179 ? -34.698 10.116 -29.828 1.00 28.64 179 ALA A N 1
ATOM 1356 C CA . ALA A 1 179 ? -35.787 11.101 -29.842 1.00 28.64 179 ALA A CA 1
ATOM 1357 C C . ALA A 1 179 ? -35.341 12.399 -30.547 1.00 28.64 179 ALA A C 1
ATOM 1359 O O . ALA A 1 179 ? -34.229 12.857 -30.320 1.00 28.64 179 ALA A O 1
ATOM 1360 N N . GLY A 1 180 ? -36.219 12.986 -31.371 1.00 27.78 180 GLY A N 1
ATOM 1361 C CA . GLY A 1 180 ? -36.213 14.409 -31.756 1.00 27.78 180 GLY A CA 1
ATOM 1362 C C . GLY A 1 180 ? -34.971 15.007 -32.443 1.00 27.78 180 GLY A C 1
ATOM 1363 O O . GLY A 1 180 ? -34.059 15.497 -31.787 1.00 27.78 180 GLY A O 1
ATOM 1364 N N . SER A 1 181 ? -35.022 15.152 -33.771 1.00 28.48 181 SER A N 1
ATOM 1365 C CA . SER A 1 181 ? -34.427 16.327 -34.442 1.00 28.48 181 SER A CA 1
ATOM 1366 C C . SER A 1 181 ? -35.485 17.438 -34.538 1.00 28.48 181 SER A C 1
ATOM 1368 O O . SER A 1 181 ? -36.679 17.136 -34.486 1.00 28.48 181 SER A O 1
ATOM 1370 N N . PRO A 1 182 ? -35.085 18.710 -34.700 1.00 35.66 182 PRO A N 1
ATOM 1371 C CA . PRO A 1 182 ? -35.130 19.282 -36.054 1.00 35.66 182 PRO A CA 1
ATOM 1372 C C . PRO A 1 182 ? -33.752 19.594 -36.650 1.00 35.66 182 PRO A C 1
ATOM 1374 O O . PRO A 1 182 ? -32.726 19.566 -35.973 1.00 35.66 182 PRO A O 1
ATOM 1377 N N . ALA A 1 183 ? -33.735 19.878 -37.952 1.00 33.81 183 ALA A N 1
ATOM 1378 C CA . ALA A 1 183 ? -32.520 20.194 -38.693 1.00 33.81 183 ALA A CA 1
ATOM 1379 C C . ALA A 1 183 ? -31.978 21.602 -38.387 1.00 33.81 183 ALA A C 1
ATOM 1381 O O . ALA A 1 183 ? -32.736 22.550 -38.196 1.00 33.81 183 ALA A O 1
ATOM 1382 N N . SER A 1 184 ? -30.656 21.759 -38.486 1.00 32.59 184 SER A N 1
ATOM 1383 C CA . SER A 1 184 ? -30.046 23.025 -38.907 1.00 32.59 184 SER A CA 1
ATOM 1384 C C . SER A 1 184 ? -29.128 22.741 -40.094 1.00 32.59 184 SER A C 1
ATOM 1386 O O . SER A 1 184 ? -28.203 21.931 -40.004 1.00 32.59 184 SER A O 1
ATOM 1388 N N . SER A 1 185 ? -29.421 23.356 -41.237 1.00 34.31 185 SER A N 1
ATOM 1389 C CA . SER A 1 185 ? -28.594 23.252 -42.437 1.00 34.31 185 SER A CA 1
ATOM 1390 C C . SER A 1 185 ? -27.256 23.950 -42.200 1.00 34.31 185 SER A C 1
ATOM 1392 O O . SER A 1 185 ? -27.200 25.071 -41.696 1.00 34.31 185 SER A O 1
ATOM 1394 N N . ARG A 1 186 ? -26.151 23.288 -42.558 1.00 34.09 186 ARG A N 1
ATOM 1395 C CA . ARG A 1 186 ? -24.814 23.887 -42.482 1.00 34.09 186 ARG A CA 1
ATOM 1396 C C . ARG A 1 186 ? -24.038 23.595 -43.755 1.00 34.09 186 ARG A C 1
ATOM 1398 O O . ARG A 1 186 ? -23.300 22.619 -43.849 1.00 34.09 186 ARG A O 1
ATOM 1405 N N . THR A 1 187 ? -24.265 24.446 -44.748 1.00 35.56 187 THR A N 1
ATOM 1406 C CA . THR A 1 187 ? -23.570 24.424 -46.034 1.00 35.56 187 THR A CA 1
ATOM 1407 C C . THR A 1 187 ? -22.072 24.621 -45.806 1.00 35.56 187 THR A C 1
ATOM 1409 O O . THR A 1 187 ? -21.660 25.573 -45.146 1.00 35.56 187 THR A O 1
ATOM 1412 N N . GLY A 1 188 ? -21.253 23.721 -46.343 1.00 36.22 188 GLY A N 1
ATOM 1413 C CA . GLY A 1 188 ? -19.796 23.785 -46.275 1.00 36.22 188 GLY A CA 1
ATOM 1414 C C . GLY A 1 188 ? -19.185 23.077 -47.486 1.00 36.22 188 GLY A C 1
ATOM 1415 O O . GLY A 1 188 ? -19.824 22.174 -48.032 1.00 36.22 188 GLY A O 1
ATOM 1416 N N . PRO A 1 189 ? -17.993 23.491 -47.949 1.00 35.41 189 PRO A N 1
ATOM 1417 C CA . PRO A 1 189 ? -17.415 22.983 -49.189 1.00 35.41 189 PRO A CA 1
ATOM 1418 C C . PRO A 1 189 ? -17.047 21.492 -49.088 1.00 35.41 189 PRO A C 1
ATOM 1420 O O . PRO A 1 189 ? -16.711 21.011 -47.998 1.00 35.41 189 PRO A O 1
ATOM 1423 N N . PRO A 1 190 ? -17.083 20.750 -50.211 1.00 38.47 190 PRO A N 1
ATOM 1424 C CA . PRO A 1 190 ? -16.784 19.324 -50.222 1.00 38.47 190 PRO A CA 1
ATOM 1425 C C . PRO A 1 190 ? -15.331 19.071 -49.808 1.00 38.47 190 PRO A C 1
ATOM 1427 O O . PRO A 1 190 ? -14.390 19.598 -50.400 1.00 38.47 190 PRO A O 1
ATOM 1430 N N . ARG A 1 191 ? -15.141 18.225 -48.792 1.00 35.75 191 ARG A N 1
ATOM 1431 C CA . ARG A 1 191 ? -13.823 17.685 -48.447 1.00 35.75 191 ARG A CA 1
ATOM 1432 C C . ARG A 1 191 ? -13.515 16.519 -49.378 1.00 35.75 191 ARG A C 1
ATOM 1434 O O . ARG A 1 191 ? -14.298 15.574 -49.435 1.00 35.75 191 ARG A O 1
ATOM 1441 N N . CYS A 1 192 ? -12.359 16.546 -50.034 1.00 27.81 192 CYS A N 1
ATOM 1442 C CA . CYS A 1 192 ? -11.835 15.369 -50.718 1.00 27.81 192 CYS A CA 1
ATOM 1443 C C . CYS A 1 192 ? -11.599 14.251 -49.692 1.00 27.81 192 CYS A C 1
ATOM 1445 O O . CYS A 1 192 ? -10.727 14.368 -48.830 1.00 27.81 192 CYS A O 1
ATOM 1447 N N . ALA A 1 193 ? -12.379 13.178 -49.789 1.00 37.75 193 ALA A N 1
ATOM 1448 C CA . ALA A 1 193 ? -12.148 11.925 -49.085 1.00 37.75 193 ALA A CA 1
ATOM 1449 C C . ALA A 1 193 ? -11.787 10.847 -50.121 1.00 37.75 193 ALA A C 1
ATOM 1451 O O . ALA A 1 193 ? -12.410 10.819 -51.186 1.00 37.75 193 ALA A O 1
ATOM 1452 N N . PRO A 1 194 ? -10.807 9.966 -49.853 1.00 37.06 194 PRO A N 1
ATOM 1453 C CA . PRO A 1 194 ? -10.558 8.822 -50.720 1.00 37.06 194 PRO A CA 1
ATOM 1454 C C . PRO A 1 194 ? -11.785 7.903 -50.709 1.00 37.06 194 PRO A C 1
ATOM 1456 O O . PRO A 1 194 ? -12.337 7.602 -49.650 1.00 37.06 194 PRO A O 1
ATOM 1459 N N . ASN A 1 195 ? -12.221 7.476 -51.892 1.00 33.91 195 ASN A N 1
ATOM 1460 C CA . ASN A 1 195 ? -13.401 6.632 -52.044 1.00 33.91 195 ASN A CA 1
ATOM 1461 C C . ASN A 1 195 ? -13.144 5.230 -51.463 1.00 33.91 195 ASN A C 1
ATOM 1463 O O . ASN A 1 195 ? -12.384 4.454 -52.041 1.00 33.91 195 ASN A O 1
ATOM 1467 N N . TRP A 1 196 ? -13.790 4.904 -50.342 1.00 35.22 196 TRP A N 1
ATOM 1468 C CA . TRP A 1 196 ? -13.798 3.559 -49.771 1.00 35.22 196 TRP A CA 1
ATOM 1469 C C . TRP A 1 196 ? -15.234 3.113 -49.499 1.00 35.22 196 TRP A C 1
ATOM 1471 O O . TRP A 1 196 ? -15.895 3.618 -48.590 1.00 35.22 196 TRP A O 1
ATOM 1481 N N . THR A 1 197 ? -15.697 2.146 -50.287 1.00 39.62 197 THR A N 1
ATOM 1482 C CA . THR A 1 197 ? -17.016 1.525 -50.145 1.00 39.62 197 THR A CA 1
ATOM 1483 C C . THR A 1 197 ? -16.844 0.131 -49.534 1.00 39.62 197 THR A C 1
ATOM 1485 O O . THR A 1 197 ? -16.168 -0.702 -50.144 1.00 39.62 197 THR A O 1
ATOM 1488 N N . PRO A 1 198 ? -17.424 -0.172 -48.358 1.00 42.50 198 PRO A N 1
ATOM 1489 C CA . PRO A 1 198 ? -17.354 -1.515 -47.791 1.00 42.50 198 PRO A CA 1
ATOM 1490 C C . PRO A 1 198 ? -18.205 -2.509 -48.608 1.00 42.50 198 PRO A C 1
ATOM 1492 O O . PRO A 1 198 ? -19.296 -2.148 -49.060 1.00 42.50 198 PRO A O 1
ATOM 1495 N N . PRO A 1 199 ? -17.759 -3.767 -48.789 1.00 46.81 199 PRO A N 1
ATOM 1496 C CA . PRO A 1 199 ? -18.561 -4.801 -49.439 1.00 46.81 199 PRO A CA 1
ATOM 1497 C C . PRO A 1 199 ? -19.726 -5.249 -48.531 1.00 46.81 199 PRO A C 1
ATOM 1499 O O . PRO A 1 199 ? -19.552 -5.337 -47.314 1.00 46.81 199 PRO A O 1
ATOM 1502 N N . PRO A 1 200 ? -20.901 -5.603 -49.087 1.00 40.78 200 PRO A N 1
ATOM 1503 C CA . PRO A 1 200 ? -22.127 -5.804 -48.303 1.00 40.78 200 PRO A CA 1
ATOM 1504 C C . PRO A 1 200 ? -22.125 -7.033 -47.376 1.00 40.78 200 PRO A C 1
ATOM 1506 O O . PRO A 1 200 ? -22.946 -7.106 -46.469 1.00 40.78 200 PRO A O 1
ATOM 1509 N N . ASN A 1 201 ? -21.212 -7.994 -47.577 1.00 51.97 201 ASN A N 1
ATOM 1510 C CA . ASN A 1 201 ? -21.300 -9.338 -46.985 1.00 51.97 201 ASN A CA 1
ATOM 1511 C C . ASN A 1 201 ? -20.245 -9.635 -45.895 1.00 51.97 201 ASN A C 1
ATOM 1513 O O . ASN A 1 201 ? -19.864 -10.788 -45.704 1.00 51.97 201 ASN A O 1
ATOM 1517 N N . GLY A 1 202 ? -19.743 -8.611 -45.194 1.00 47.69 202 GLY A N 1
ATOM 1518 C CA . GLY A 1 202 ? -19.076 -8.747 -43.884 1.00 47.69 202 GLY A CA 1
ATOM 1519 C C . GLY A 1 202 ? -17.750 -9.527 -43.800 1.00 47.69 202 GLY A C 1
ATOM 1520 O O . GLY A 1 202 ? -17.189 -9.631 -42.711 1.00 47.69 202 GLY A O 1
ATOM 1521 N N . ARG A 1 203 ? -17.219 -10.073 -44.901 1.00 43.72 203 ARG A N 1
ATOM 1522 C CA . ARG A 1 203 ? -15.903 -10.735 -44.925 1.00 43.72 203 ARG A CA 1
ATOM 1523 C C . ARG A 1 203 ? -14.763 -9.721 -45.106 1.00 43.72 203 ARG A C 1
ATOM 1525 O O . ARG A 1 203 ? -14.897 -8.825 -45.942 1.00 43.72 203 ARG A O 1
ATOM 1532 N N . PRO A 1 204 ? -13.625 -9.880 -44.401 1.00 47.25 204 PRO A N 1
ATOM 1533 C CA . PRO A 1 204 ? -12.415 -9.122 -44.703 1.00 47.25 204 PRO A CA 1
ATOM 1534 C C . PRO A 1 204 ? -11.860 -9.511 -46.088 1.00 47.25 204 PRO A C 1
ATOM 1536 O O . PRO A 1 204 ? -12.080 -10.641 -46.539 1.00 47.25 204 PRO A O 1
ATOM 1539 N N . PRO A 1 205 ? -11.133 -8.608 -46.772 1.00 50.09 205 PRO A N 1
ATOM 1540 C CA . PRO A 1 205 ? -10.435 -8.946 -48.009 1.00 50.09 205 PRO A CA 1
ATOM 1541 C C . PRO A 1 205 ? -9.320 -9.979 -47.747 1.00 50.09 205 PRO A C 1
ATOM 1543 O O . PRO A 1 205 ? -8.754 -9.999 -46.650 1.00 50.09 205 PRO A O 1
ATOM 1546 N N . PRO A 1 206 ? -8.977 -10.830 -48.732 1.00 50.59 206 PRO A N 1
ATOM 1547 C CA . PRO A 1 206 ? -7.859 -11.757 -48.604 1.00 50.59 206 PRO A CA 1
ATOM 1548 C C . PRO A 1 206 ? -6.528 -11.003 -48.479 1.00 50.59 206 PRO A C 1
ATOM 1550 O O . PRO A 1 206 ? -6.341 -9.939 -49.071 1.00 50.59 206 PRO A O 1
ATOM 1553 N N . LEU A 1 207 ? -5.592 -11.578 -47.721 1.00 44.38 207 LEU A N 1
ATOM 1554 C CA . LEU A 1 207 ? -4.230 -11.058 -47.606 1.00 44.38 207 LEU A CA 1
ATOM 1555 C C . LEU A 1 207 ? -3.493 -11.168 -48.958 1.00 44.38 207 LEU A C 1
ATOM 1557 O O . LEU A 1 207 ? -3.701 -12.149 -49.679 1.00 44.38 207 LEU A O 1
ATOM 1561 N N . PRO A 1 208 ? -2.617 -10.205 -49.306 1.00 45.97 208 PRO A N 1
ATOM 1562 C CA . PRO A 1 208 ? -1.747 -10.333 -50.471 1.00 45.97 208 PRO A CA 1
ATOM 1563 C C . PRO A 1 208 ? -0.744 -11.489 -50.279 1.00 45.97 208 PRO A C 1
ATOM 1565 O O . PRO A 1 208 ? -0.379 -11.799 -49.141 1.00 45.97 208 PRO A O 1
ATOM 1568 N N . PRO A 1 209 ? -0.276 -12.130 -51.366 1.00 43.97 209 PRO A N 1
ATOM 1569 C CA . PRO A 1 209 ? 0.681 -13.228 -51.279 1.00 43.97 209 PRO A CA 1
ATOM 1570 C C . PRO A 1 209 ? 2.036 -12.764 -50.725 1.00 43.97 209 PRO A C 1
ATOM 1572 O O . PRO A 1 209 ? 2.498 -11.659 -51.012 1.00 43.97 209 PRO A O 1
ATOM 1575 N N . SER A 1 210 ? 2.687 -13.637 -49.955 1.00 37.53 210 SER A N 1
ATOM 1576 C CA . SER A 1 210 ? 3.992 -13.385 -49.338 1.00 37.53 210 SER A CA 1
ATOM 1577 C C . SER A 1 210 ? 5.070 -13.089 -50.384 1.00 37.53 210 SER A C 1
ATOM 1579 O O . SER A 1 210 ? 5.450 -13.967 -51.156 1.00 37.53 210 SER A O 1
ATOM 1581 N N . ALA A 1 211 ? 5.599 -11.865 -50.384 1.00 36.66 211 ALA A N 1
ATOM 1582 C CA . ALA A 1 211 ? 6.673 -11.458 -51.283 1.00 36.66 211 ALA A CA 1
ATOM 1583 C C . ALA A 1 211 ? 8.040 -11.982 -50.802 1.00 36.66 211 ALA A C 1
ATOM 1585 O O . ALA A 1 211 ? 8.770 -11.300 -50.081 1.00 36.66 211 ALA A O 1
ATOM 1586 N N . THR A 1 212 ? 8.413 -13.192 -51.220 1.00 40.34 212 THR A N 1
ATOM 1587 C CA . THR A 1 212 ? 9.791 -13.697 -51.124 1.00 40.34 212 THR A CA 1
ATOM 1588 C C . THR A 1 212 ? 10.692 -12.959 -52.119 1.00 40.34 212 THR A C 1
ATOM 1590 O O . THR A 1 212 ? 10.906 -13.402 -53.244 1.00 40.34 212 THR A O 1
ATOM 1593 N N . GLY A 1 213 ? 11.226 -11.809 -51.704 1.00 33.72 213 GLY A N 1
ATOM 1594 C CA . GLY A 1 213 ? 12.182 -11.033 -52.494 1.00 33.72 213 GLY A CA 1
ATOM 1595 C C . GLY A 1 213 ? 12.657 -9.789 -51.751 1.00 33.72 213 GLY A C 1
ATOM 1596 O O . GLY A 1 213 ? 11.901 -8.836 -51.598 1.00 33.72 213 GLY A O 1
ATOM 1597 N N . SER A 1 214 ? 13.907 -9.796 -51.287 1.00 34.00 214 SER A N 1
ATOM 1598 C CA . SER A 1 214 ? 14.501 -8.690 -50.528 1.00 34.00 214 SER A CA 1
ATOM 1599 C C . SER A 1 214 ? 14.896 -7.519 -51.441 1.00 34.00 214 SER A C 1
ATOM 1601 O O . SER A 1 214 ? 15.805 -7.691 -52.257 1.00 34.00 214 SER A O 1
ATOM 1603 N N . PRO A 1 215 ? 14.318 -6.312 -51.291 1.00 38.78 215 PRO A N 1
ATOM 1604 C CA . PRO A 1 215 ? 14.870 -5.114 -51.908 1.00 38.78 215 PRO A CA 1
ATOM 1605 C C . PRO A 1 215 ? 16.061 -4.619 -51.075 1.00 38.78 215 PRO A C 1
ATOM 1607 O O . PRO A 1 215 ? 15.897 -4.138 -49.954 1.00 38.78 215 PRO A O 1
ATOM 1610 N N . THR A 1 216 ? 17.278 -4.721 -51.609 1.00 38.53 216 THR A N 1
ATOM 1611 C CA . THR A 1 216 ? 18.459 -4.097 -50.995 1.00 38.53 216 THR A CA 1
ATOM 1612 C C . THR A 1 216 ? 18.333 -2.570 -51.037 1.00 38.53 216 THR A C 1
ATOM 1614 O O . THR A 1 216 ? 18.133 -2.025 -52.127 1.00 38.53 216 THR A O 1
ATOM 1617 N N . PRO A 1 217 ? 18.484 -1.848 -49.911 1.00 40.09 217 PRO A N 1
ATOM 1618 C CA . PRO A 1 217 ? 18.456 -0.390 -49.908 1.00 40.09 217 PRO A CA 1
ATOM 1619 C C . PRO A 1 217 ? 19.760 0.170 -50.497 1.00 40.09 217 PRO A C 1
ATOM 1621 O O . PRO A 1 217 ? 20.762 0.323 -49.799 1.00 40.09 217 PRO A O 1
ATOM 1624 N N . THR A 1 218 ? 19.753 0.478 -51.794 1.00 34.84 218 THR A N 1
ATOM 1625 C CA . THR A 1 218 ? 20.888 1.108 -52.484 1.00 34.84 218 THR A CA 1
ATOM 1626 C C . THR A 1 218 ? 21.090 2.536 -51.977 1.00 34.84 218 THR A C 1
ATOM 1628 O O . THR A 1 218 ? 20.399 3.465 -52.395 1.00 34.84 218 THR A O 1
ATOM 1631 N N . CYS A 1 219 ? 22.039 2.715 -51.059 1.00 32.16 219 CYS A N 1
ATOM 1632 C CA . CYS A 1 219 ? 22.405 4.025 -50.529 1.00 32.16 219 CYS A CA 1
ATOM 1633 C C . CYS A 1 219 ? 23.161 4.848 -51.598 1.00 32.16 219 CYS A C 1
ATOM 1635 O O . CYS A 1 219 ? 24.095 4.313 -52.204 1.00 32.16 219 CYS A O 1
ATOM 1637 N N . PRO A 1 220 ? 22.806 6.123 -51.853 1.00 47.69 220 PRO A N 1
ATOM 1638 C CA . PRO A 1 220 ? 23.593 6.986 -52.731 1.00 47.69 220 PRO A CA 1
ATOM 1639 C C . PRO A 1 220 ? 24.965 7.309 -52.101 1.00 47.69 220 PRO A C 1
ATOM 1641 O O . PRO A 1 220 ? 25.064 7.432 -50.877 1.00 47.69 220 PRO A O 1
ATOM 1644 N N . PRO A 1 221 ? 26.036 7.462 -52.904 1.00 50.72 221 PRO A N 1
ATOM 1645 C CA . PRO A 1 221 ? 27.375 7.726 -52.385 1.00 50.72 221 PRO A CA 1
ATOM 1646 C C . PRO A 1 221 ? 27.479 9.124 -51.741 1.00 50.72 221 PRO A C 1
ATOM 1648 O O . PRO A 1 221 ? 26.812 10.059 -52.190 1.00 50.72 221 PRO A O 1
ATOM 1651 N N . PRO A 1 222 ? 28.334 9.302 -50.715 1.00 40.31 222 PRO A N 1
ATOM 1652 C CA . PRO A 1 222 ? 28.492 10.583 -50.035 1.00 40.31 222 PRO A CA 1
ATOM 1653 C C . PRO A 1 222 ? 29.182 11.624 -50.926 1.00 40.31 222 PRO A C 1
ATOM 1655 O O . PRO A 1 222 ? 30.257 11.384 -51.480 1.00 40.31 222 PRO A O 1
ATOM 1658 N N . THR A 1 223 ? 28.591 12.814 -51.020 1.00 45.22 223 THR A N 1
ATOM 1659 C CA . THR A 1 223 ? 29.187 13.969 -51.705 1.00 45.22 223 THR A CA 1
ATOM 1660 C C . THR A 1 223 ? 30.480 14.406 -51.007 1.00 45.22 223 THR A C 1
ATOM 1662 O O . THR A 1 223 ? 30.519 14.527 -49.783 1.00 45.22 223 THR A O 1
ATOM 1665 N N . ALA A 1 224 ? 31.533 14.672 -51.784 1.00 44.53 224 ALA A N 1
ATOM 1666 C CA . ALA A 1 224 ? 32.850 15.046 -51.266 1.00 44.53 224 ALA A CA 1
ATOM 1667 C C . ALA A 1 224 ? 32.831 16.334 -50.402 1.00 44.53 224 ALA A C 1
ATOM 1669 O O . ALA A 1 224 ? 32.037 17.246 -50.666 1.00 44.53 224 ALA A O 1
ATOM 1670 N N . PRO A 1 225 ? 33.719 16.450 -49.392 1.00 40.00 225 PRO A N 1
ATOM 1671 C CA . PRO A 1 225 ? 33.785 17.622 -48.525 1.00 40.00 225 PRO A CA 1
ATOM 1672 C C . PRO A 1 225 ? 34.210 18.877 -49.298 1.00 40.00 225 PRO A C 1
ATOM 1674 O O . PRO A 1 225 ? 35.163 18.859 -50.076 1.00 40.00 225 PRO A O 1
ATOM 1677 N N . ARG A 1 226 ? 33.528 20.001 -49.042 1.00 38.06 226 ARG A N 1
ATOM 1678 C CA . ARG A 1 226 ? 33.922 21.311 -49.582 1.00 38.06 226 ARG A CA 1
ATOM 1679 C C . ARG A 1 226 ? 35.183 21.790 -48.860 1.00 38.06 226 ARG A C 1
ATOM 1681 O O . ARG A 1 226 ? 35.183 21.903 -47.636 1.00 38.06 226 ARG A O 1
ATOM 1688 N N . THR A 1 227 ? 36.237 22.086 -49.612 1.00 40.25 227 THR A N 1
ATOM 1689 C CA . THR A 1 227 ? 37.485 22.646 -49.079 1.00 40.25 227 THR A CA 1
ATOM 1690 C C . THR A 1 227 ? 37.289 24.074 -48.547 1.00 40.25 227 THR A C 1
ATOM 1692 O O . THR A 1 227 ? 36.450 24.818 -49.067 1.00 40.25 227 THR A O 1
ATOM 1695 N N . PRO A 1 228 ? 38.053 24.493 -47.520 1.00 37.56 228 PRO A N 1
ATOM 1696 C CA . PRO A 1 228 ? 38.040 25.872 -47.048 1.00 37.56 228 PRO A CA 1
ATOM 1697 C C . PRO A 1 228 ? 38.750 26.789 -48.055 1.00 37.56 228 PRO A C 1
ATOM 1699 O O . PRO A 1 228 ? 39.861 26.497 -48.494 1.00 37.56 228 PRO A O 1
ATOM 1702 N N . SER A 1 229 ? 38.123 27.916 -48.398 1.00 35.41 229 SER A N 1
ATOM 1703 C CA . SER A 1 229 ? 38.778 28.987 -49.159 1.00 35.41 229 SER A CA 1
ATOM 1704 C C . SER A 1 229 ? 39.557 29.894 -48.206 1.00 35.41 229 SER A C 1
ATOM 1706 O O . SER A 1 229 ? 39.014 30.301 -47.179 1.00 35.41 229 SER A O 1
ATOM 1708 N N . ALA A 1 230 ? 40.810 30.210 -48.538 1.00 36.59 230 ALA A N 1
ATOM 1709 C CA . ALA A 1 230 ? 41.703 30.993 -47.689 1.00 36.59 230 ALA A CA 1
ATOM 1710 C C . ALA A 1 230 ? 42.262 32.231 -48.412 1.00 36.59 230 ALA A C 1
ATOM 1712 O O . ALA A 1 230 ? 42.975 32.117 -49.407 1.00 36.59 230 ALA A O 1
ATOM 1713 N N . ALA A 1 231 ? 41.984 33.402 -47.839 1.00 34.41 231 ALA A N 1
ATOM 1714 C CA . ALA A 1 231 ? 42.748 34.644 -47.959 1.00 34.41 231 ALA A CA 1
ATOM 1715 C C . ALA A 1 231 ? 42.566 35.371 -46.605 1.00 34.41 231 ALA A C 1
ATOM 1717 O O . ALA A 1 231 ? 41.434 35.485 -46.143 1.00 34.41 231 ALA A O 1
ATOM 1718 N N . SER A 1 232 ? 43.596 35.687 -45.810 1.00 33.06 232 SER A N 1
ATOM 1719 C CA . SER A 1 232 ? 44.762 36.557 -46.082 1.00 33.06 232 SER A CA 1
ATOM 1720 C C . SER A 1 232 ? 44.318 38.013 -46.301 1.00 33.06 232 SER A C 1
ATOM 1722 O O . SER A 1 232 ? 43.516 38.262 -47.191 1.00 33.06 232 SER A O 1
ATOM 1724 N N . THR A 1 233 ? 44.780 39.030 -45.559 1.00 33.56 233 THR A N 1
ATOM 1725 C CA . THR A 1 233 ? 45.892 39.140 -44.567 1.00 33.56 233 THR A CA 1
ATOM 1726 C C . THR A 1 233 ? 45.398 40.065 -43.398 1.00 33.56 233 THR A C 1
ATOM 1728 O O . THR A 1 233 ? 44.213 40.383 -43.397 1.00 33.56 233 THR A O 1
ATOM 1731 N N . THR A 1 234 ? 46.081 40.502 -42.321 1.00 33.31 234 THR A N 1
ATOM 1732 C CA . THR A 1 234 ? 47.494 40.861 -42.040 1.00 33.31 234 THR A CA 1
ATOM 1733 C C . THR A 1 234 ? 47.776 40.872 -40.509 1.00 33.31 234 THR A C 1
ATOM 1735 O O . THR A 1 234 ? 46.933 40.479 -39.709 1.00 33.31 234 THR A O 1
ATOM 1738 N N . CYS A 1 235 ? 48.975 41.323 -40.113 1.00 27.11 235 CYS A N 1
ATOM 1739 C CA . CYS A 1 235 ? 49.461 41.723 -38.776 1.00 27.11 235 CYS A CA 1
ATOM 1740 C C . CYS A 1 235 ? 48.471 42.584 -37.934 1.00 27.11 235 CYS A C 1
ATOM 1742 O O . CYS A 1 235 ? 47.552 43.177 -38.485 1.00 27.11 235 CYS A O 1
ATOM 1744 N N . ALA A 1 236 ? 48.642 42.780 -36.615 1.00 36.31 23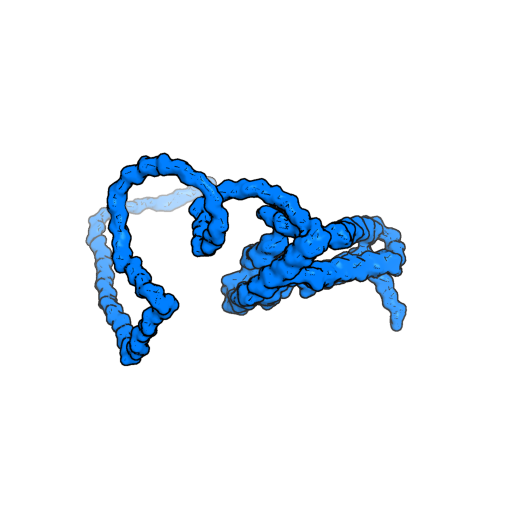6 ALA A N 1
ATOM 1745 C CA . ALA A 1 236 ? 49.900 42.853 -35.853 1.00 36.31 236 ALA A CA 1
ATOM 1746 C C . ALA A 1 236 ? 49.787 42.446 -34.363 1.00 36.31 236 ALA A C 1
ATOM 1748 O O . ALA A 1 236 ? 48.710 42.135 -33.865 1.00 36.31 236 ALA A O 1
ATOM 1749 N N . ALA A 1 237 ? 50.921 42.452 -33.649 1.00 34.72 237 ALA A N 1
ATOM 1750 C CA . ALA A 1 237 ? 51.049 41.976 -32.270 1.00 34.72 237 ALA A CA 1
ATOM 1751 C C . ALA A 1 237 ? 51.390 43.088 -31.263 1.00 34.72 237 ALA A C 1
ATOM 1753 O O . ALA A 1 237 ? 52.176 43.975 -31.584 1.00 34.72 237 ALA A O 1
ATOM 1754 N N . HIS A 1 238 ? 50.886 42.952 -30.030 1.00 36.38 238 HIS A N 1
ATOM 1755 C CA . HIS A 1 238 ? 51.481 43.369 -28.744 1.00 36.38 238 HIS A CA 1
ATOM 1756 C C . HIS A 1 238 ? 50.677 42.685 -27.606 1.00 36.38 238 HIS A C 1
ATOM 1758 O O . HIS A 1 238 ? 49.508 42.380 -27.804 1.00 36.38 238 HIS A O 1
ATOM 1764 N N . ALA A 1 239 ? 51.121 42.498 -26.360 1.00 37.28 239 ALA A N 1
ATOM 1765 C CA . ALA A 1 239 ? 52.398 42.081 -25.768 1.00 37.28 239 ALA A CA 1
ATOM 1766 C C . ALA A 1 239 ? 52.373 42.426 -24.256 1.00 37.28 239 ALA A C 1
ATOM 1768 O O . ALA A 1 239 ? 52.508 43.588 -23.901 1.00 37.28 239 ALA A O 1
ATOM 1769 N N . ARG A 1 240 ? 52.356 41.392 -23.394 1.00 34.94 240 ARG A N 1
ATOM 1770 C CA . ARG A 1 240 ? 52.897 41.360 -22.006 1.00 34.94 240 ARG A CA 1
ATOM 1771 C C . ARG A 1 240 ? 52.258 42.221 -20.878 1.00 34.94 240 ARG A C 1
ATOM 1773 O O . ARG A 1 240 ? 52.338 43.437 -20.911 1.00 34.94 240 ARG A O 1
ATOM 1780 N N . ARG A 1 241 ? 51.985 41.534 -19.744 1.00 38.06 241 ARG A N 1
ATOM 1781 C CA . ARG A 1 241 ? 51.895 42.035 -18.335 1.00 38.06 241 ARG A CA 1
ATOM 1782 C C . ARG A 1 241 ? 50.712 42.993 -18.032 1.00 38.06 241 ARG A C 1
ATOM 1784 O O . ARG A 1 241 ? 50.186 43.618 -18.934 1.00 38.06 241 ARG A O 1
ATOM 1791 N N . GLY A 1 242 ? 50.244 43.146 -16.787 1.00 32.59 242 GLY A N 1
ATOM 1792 C CA . GLY A 1 242 ? 50.533 42.402 -15.546 1.00 32.59 242 GLY A CA 1
ATOM 1793 C C . GLY A 1 242 ? 50.422 43.274 -14.279 1.00 32.59 242 GLY A C 1
ATOM 1794 O O . GLY A 1 242 ? 50.914 44.399 -14.289 1.00 32.59 242 GLY A O 1
ATOM 1795 N N . SER A 1 243 ? 49.868 42.725 -13.183 1.00 40.38 243 SER A N 1
ATOM 1796 C CA . SER A 1 243 ? 49.466 43.422 -11.932 1.00 40.38 243 SER A CA 1
ATOM 1797 C C . SER A 1 243 ? 48.306 44.428 -12.109 1.00 40.38 243 SER A C 1
ATOM 1799 O O . SER A 1 243 ? 48.096 44.927 -13.211 1.00 40.38 243 SER A O 1
ATOM 1801 N N . ARG A 1 244 ? 47.501 44.734 -11.085 1.00 43.06 244 ARG A N 1
ATOM 1802 C CA . ARG A 1 244 ? 47.560 44.341 -9.660 1.00 43.06 244 ARG A CA 1
ATOM 1803 C C . ARG A 1 244 ? 46.391 43.450 -9.254 1.00 43.06 244 ARG A C 1
ATOM 1805 O O . ARG A 1 244 ? 45.323 43.596 -9.880 1.00 43.06 244 ARG A O 1
#

Sequence (244 aa):
MPETPKSPRRIADDHVVRVAALDPATSTRLGLHPEDDRQPDLSPDGFEALAEVARQTLTALDTTALVDDPAELDCARLLRERLTAELAVHEAGDHYRQLRNVNSPLHKVRGVFTMMPTDTAEQWAAVAGRLRNVPGALHGYRATLAEGIGRGLLSAPGRPAPPSPNWTPGRGERAAARAGSPASSRTGPPRCAPNWTPPPNGRPPPLPPSATGSPTPTCPPPTAPRTPSAASTTCAAHARRGSR

Foldseek 3Di:
DPDDQQFLVRLVVVLLVQVCVQAVLSCLVVVHPLLALAHHALALVSLVSNLVSLVVSVVSLVPGDHDPDVVSVVSSVVSNVVSVVSNVCVVVLCSLEQPDPPPGSVCSLVVSLVRRDDPDPSSVVSVVSNVVNSVVNVVNNVNSPVVCVVVVVYHDDDDDDDDDPPDDDDPDDDDDDDDDDDDDDDDDDDDDDPDDDDDPPPDDDDDDDDDPDDDDPDDDDDDDDDDDDDDDDDDDDDDDYDDD

InterPro domains:
  IPR010281 Protein of unknown function DUF885 [PF05960] (24-155)